Protein AF-A0A2D4KVB7-F1 (afdb_monomer_lite)

pLDDT: mean 79.48, std 19.3, range [32.09, 97.88]

Sequence (212 aa):
MVKAIKWVDEIVKGAPYVTTLETLDKYNCDFCVHGDDITLTADGKDTYEEVKKAGRYRECKRTQGVSTTDLVGRMLLMTKAHHSNIAEDTDYRKHADNLGKCPKGHSPWTGVSQFLQTSQKIIQFASGKEPQPGDTIIYVAGAFDLFHVGHVDFLKRVHQIAKRPYIIVGLHFDQEVNLYKGKNYPIMNVHERTLSVLACRVSIWLESFSSN

Radius of gyration: 20.39 Å; chains: 1; bounding box: 53×46×54 Å

InterPro domains:
  IPR004821 Cytidyltransferase-like domain [PF01467] (1-72)
  IPR004821 Cytidyltransferase-like domain [PF01467] (140-200)
  IPR004821 Cytidyltransferase-like domain [TIGR00125] (137-204)
  IPR014729 Rossmann-like alpha/beta/alpha sandwich fold [G3DSA:3.40.50.620] (1-102)
  IPR014729 Rossmann-like alpha/beta/alpha sandwich fold [G3DSA:3.40.50.620] (109-204)
  IPR044608 Ethanolamine-phosphate cytidylyltransferase [PTHR45780] (1-202)

Structure (mmCIF, N/CA/C/O backbone):
data_AF-A0A2D4KVB7-F1
#
_entry.id   AF-A0A2D4KVB7-F1
#
loop_
_atom_site.group_PDB
_atom_site.id
_atom_site.type_symbol
_atom_site.label_atom_id
_atom_site.label_alt_id
_atom_site.label_comp_id
_atom_site.label_asym_id
_atom_site.label_entity_id
_atom_site.label_seq_id
_atom_site.pdbx_PDB_ins_code
_atom_site.Cartn_x
_atom_site.Cartn_y
_atom_site.Cartn_z
_atom_site.occupancy
_atom_site.B_iso_or_equiv
_atom_site.auth_seq_id
_atom_site.auth_comp_id
_atom_site.auth_asym_id
_atom_site.auth_atom_id
_atom_site.pdbx_PDB_model_num
ATOM 1 N N . MET A 1 1 ? 3.005 -9.178 3.058 1.00 91.75 1 MET A N 1
ATOM 2 C CA . MET A 1 1 ? 2.528 -7.800 2.831 1.00 91.75 1 MET A CA 1
ATOM 3 C C . MET A 1 1 ? 1.580 -7.723 1.639 1.00 91.75 1 MET A C 1
ATOM 5 O O . MET A 1 1 ? 0.401 -7.529 1.868 1.00 91.75 1 MET A O 1
ATOM 9 N N . VAL A 1 2 ? 2.040 -7.980 0.406 1.00 92.88 2 VAL A N 1
ATOM 10 C CA . VAL A 1 2 ? 1.246 -7.797 -0.834 1.00 92.88 2 VAL A CA 1
ATOM 11 C C . VAL A 1 2 ? -0.146 -8.461 -0.806 1.00 92.88 2 VAL A C 1
ATOM 13 O O . VAL A 1 2 ? -1.133 -7.787 -1.061 1.00 92.88 2 VAL A O 1
ATOM 16 N N . LYS A 1 3 ? -0.261 -9.728 -0.367 1.00 91.75 3 LYS A N 1
ATOM 17 C CA . LYS A 1 3 ? -1.556 -10.445 -0.227 1.00 91.75 3 LYS A CA 1
ATOM 18 C C . LYS A 1 3 ? -2.586 -9.746 0.680 1.00 91.75 3 LYS A C 1
ATOM 20 O O . LYS A 1 3 ? -3.771 -10.054 0.627 1.00 91.75 3 LYS A O 1
ATOM 25 N N . ALA A 1 4 ? -2.134 -8.882 1.586 1.00 92.31 4 ALA A N 1
ATOM 26 C CA . ALA A 1 4 ? -3.010 -8.175 2.513 1.00 92.31 4 ALA A CA 1
ATOM 27 C C . ALA A 1 4 ? -3.604 -6.898 1.912 1.00 92.31 4 ALA A C 1
ATOM 29 O O . ALA A 1 4 ? -4.455 -6.297 2.553 1.00 92.31 4 ALA A O 1
ATOM 30 N N . ILE A 1 5 ? -3.173 -6.476 0.723 1.00 93.44 5 ILE A N 1
ATOM 31 C CA . ILE A 1 5 ? -3.732 -5.316 0.033 1.00 93.44 5 ILE A CA 1
ATOM 32 C C . ILE A 1 5 ? -5.052 -5.730 -0.620 1.00 93.44 5 ILE A C 1
ATOM 34 O O . ILE A 1 5 ? -5.126 -6.766 -1.281 1.00 93.44 5 ILE A O 1
ATOM 38 N N . LYS A 1 6 ? -6.106 -4.931 -0.435 1.00 90.94 6 LYS A N 1
ATOM 39 C CA . LYS A 1 6 ? -7.480 -5.314 -0.793 1.00 90.94 6 LYS A CA 1
ATOM 40 C C . LYS A 1 6 ? -7.674 -5.652 -2.274 1.00 90.94 6 LYS A C 1
ATOM 42 O O . LYS A 1 6 ? -8.420 -6.583 -2.563 1.00 90.94 6 LYS A O 1
ATOM 47 N N . TRP A 1 7 ? -6.953 -4.967 -3.164 1.00 93.25 7 TRP A N 1
ATOM 48 C CA . TRP A 1 7 ? -7.021 -5.139 -4.622 1.00 93.25 7 TRP A CA 1
ATOM 49 C C . TRP A 1 7 ? -6.257 -6.355 -5.169 1.00 93.25 7 TRP A C 1
ATOM 51 O O . TRP A 1 7 ? -6.317 -6.597 -6.365 1.00 93.25 7 TRP A O 1
ATOM 61 N N . VAL A 1 8 ? -5.499 -7.085 -4.341 1.00 93.50 8 VAL A N 1
ATOM 62 C CA . VAL A 1 8 ? -4.642 -8.186 -4.815 1.00 93.50 8 VAL A CA 1
ATOM 63 C C . VAL A 1 8 ? -5.293 -9.538 -4.559 1.00 93.50 8 VAL A C 1
ATOM 65 O O . VAL A 1 8 ? -5.261 -10.033 -3.431 1.00 93.50 8 VAL A O 1
ATOM 68 N N . ASP A 1 9 ? -5.859 -10.169 -5.577 1.00 93.62 9 ASP A N 1
ATOM 69 C CA . ASP A 1 9 ? -6.546 -11.458 -5.424 1.00 93.62 9 ASP A CA 1
ATOM 70 C C . ASP A 1 9 ? -5.577 -12.596 -5.073 1.00 93.62 9 ASP A C 1
ATOM 72 O O . ASP A 1 9 ? -5.723 -13.252 -4.034 1.00 93.62 9 ASP A O 1
ATOM 76 N N . GLU A 1 10 ? -4.519 -12.759 -5.869 1.00 93.00 10 GLU A N 1
ATOM 77 C CA . GLU A 1 10 ? -3.561 -13.861 -5.758 1.00 93.00 10 GLU A CA 1
ATOM 78 C C . GLU A 1 10 ? -2.103 -13.383 -5.797 1.00 93.00 10 GLU A C 1
ATOM 80 O O . GLU A 1 10 ? -1.796 -12.271 -6.217 1.00 93.00 10 GLU A O 1
ATOM 85 N N . ILE A 1 11 ? -1.183 -14.226 -5.311 1.00 94.81 11 ILE A N 1
ATOM 86 C CA . ILE A 1 11 ? 0.259 -13.942 -5.313 1.00 94.81 11 ILE A CA 1
ATOM 87 C C . ILE A 1 11 ? 1.006 -15.086 -5.976 1.00 94.81 11 ILE A C 1
ATOM 89 O O . ILE A 1 11 ? 1.022 -16.206 -5.462 1.00 94.81 11 ILE A O 1
ATOM 93 N N . VAL A 1 12 ? 1.736 -14.751 -7.034 1.00 94.88 12 VAL A N 1
ATOM 94 C CA . VAL A 1 12 ? 2.724 -15.630 -7.651 1.00 94.88 12 VAL A CA 1
ATOM 95 C C . VAL A 1 12 ? 4.073 -15.434 -6.960 1.00 94.88 12 VAL A C 1
ATOM 97 O O . VAL A 1 12 ? 4.607 -14.327 -6.900 1.00 94.88 12 VAL A O 1
ATOM 100 N N . LYS A 1 13 ? 4.636 -16.516 -6.418 1.00 92.94 13 LYS A N 1
ATOM 101 C CA . LYS A 1 13 ? 5.993 -16.521 -5.849 1.00 92.94 13 LYS A CA 1
ATOM 102 C C . LYS A 1 13 ? 7.006 -16.910 -6.921 1.00 92.94 13 LYS A C 1
ATOM 104 O O . LYS A 1 13 ? 6.700 -17.738 -7.771 1.00 92.94 13 LYS A O 1
ATOM 109 N N . GLY A 1 14 ? 8.215 -16.353 -6.843 1.00 92.19 14 GLY A N 1
ATOM 110 C CA . GLY A 1 14 ? 9.281 -16.658 -7.804 1.00 92.19 14 GLY A CA 1
ATOM 111 C C . GLY A 1 14 ? 8.981 -16.156 -9.218 1.00 92.19 14 GLY A C 1
ATOM 112 O O . GLY A 1 14 ? 9.387 -16.791 -10.185 1.00 92.19 14 GLY A O 1
ATOM 113 N N . ALA A 1 15 ? 8.233 -15.053 -9.340 1.00 91.88 15 ALA A N 1
ATOM 114 C CA . ALA A 1 15 ? 8.028 -14.402 -10.626 1.00 91.88 15 ALA A CA 1
ATOM 115 C C . ALA A 1 15 ? 9.384 -13.940 -11.205 1.00 91.88 15 ALA A C 1
ATOM 117 O O . ALA A 1 15 ? 10.227 -13.459 -10.436 1.00 91.88 15 ALA A O 1
ATOM 118 N N . PRO A 1 16 ? 9.610 -14.077 -12.525 1.00 91.75 16 PRO A N 1
ATOM 119 C CA . PRO A 1 16 ? 10.807 -13.557 -13.176 1.00 91.75 16 PRO A CA 1
ATOM 120 C C . PRO A 1 16 ? 10.976 -12.052 -12.948 1.00 91.75 16 PRO A C 1
ATOM 122 O O . PRO A 1 16 ? 9.998 -11.327 -12.772 1.00 91.75 16 PRO A O 1
ATOM 125 N N . TYR A 1 17 ? 12.225 -11.579 -12.977 1.00 88.50 17 TYR A N 1
ATOM 126 C CA . TYR A 1 17 ? 12.526 -10.159 -12.770 1.00 88.50 17 TYR A CA 1
ATOM 127 C C . TYR A 1 17 ? 11.937 -9.266 -13.873 1.00 88.50 17 TYR A C 1
ATOM 129 O O . TYR A 1 17 ? 11.409 -8.196 -13.587 1.00 88.50 17 TYR A O 1
ATOM 137 N N . VAL A 1 18 ? 11.996 -9.726 -15.127 1.00 90.12 18 VAL A N 1
ATOM 138 C CA . VAL A 1 18 ? 11.406 -9.047 -16.288 1.00 90.12 18 VAL A CA 1
ATOM 139 C C . VAL A 1 18 ? 10.101 -9.739 -16.664 1.00 90.12 18 VAL A C 1
ATOM 141 O O . VAL A 1 18 ? 10.038 -10.965 -16.731 1.00 90.12 18 VAL A O 1
ATOM 144 N N . THR A 1 19 ? 9.051 -8.958 -16.913 1.00 92.94 19 THR A N 1
ATOM 145 C CA . THR A 1 19 ? 7.767 -9.490 -17.386 1.00 92.94 19 THR A CA 1
ATOM 146 C C . THR A 1 19 ? 7.890 -9.946 -18.838 1.00 92.94 19 THR A C 1
ATOM 148 O O . THR A 1 19 ? 8.266 -9.153 -19.695 1.00 92.94 19 THR A O 1
ATOM 151 N N . THR A 1 20 ? 7.526 -11.197 -19.113 1.00 94.38 20 THR A N 1
ATOM 152 C CA . THR A 1 20 ? 7.532 -11.802 -20.456 1.00 94.38 20 THR A CA 1
ATOM 153 C C . THR A 1 20 ? 6.127 -12.229 -20.871 1.00 94.38 20 THR A C 1
ATOM 155 O O . THR A 1 20 ? 5.264 -12.432 -20.010 1.00 94.38 20 THR A O 1
ATOM 158 N N . LEU A 1 21 ? 5.893 -12.415 -22.176 1.00 96.06 21 LEU A N 1
ATOM 159 C CA . LEU A 1 21 ? 4.620 -12.950 -22.675 1.00 96.06 21 LEU A CA 1
ATOM 160 C C . LEU A 1 21 ? 4.344 -14.356 -22.132 1.00 96.06 21 LEU A C 1
ATOM 162 O O . LEU A 1 21 ? 3.234 -14.616 -21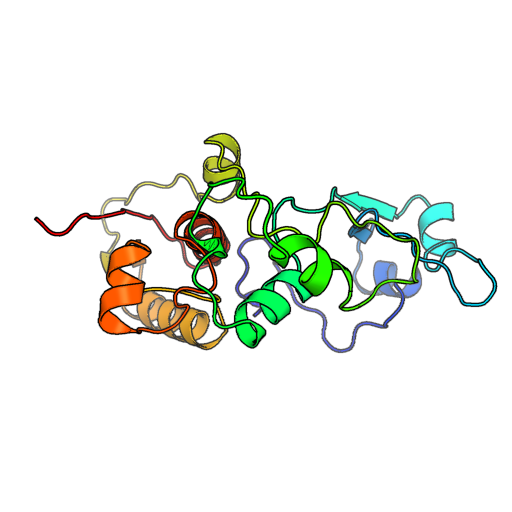.683 1.00 96.06 21 LEU A O 1
ATOM 166 N N . GLU A 1 22 ? 5.376 -15.200 -22.036 1.00 96.25 22 GLU A N 1
ATOM 167 C CA . GLU A 1 22 ? 5.276 -16.535 -21.431 1.00 96.25 22 GLU A CA 1
ATOM 168 C C . GLU A 1 22 ? 4.724 -16.478 -20.000 1.00 96.25 22 GLU A C 1
ATOM 170 O O . GLU A 1 22 ? 3.870 -17.277 -19.619 1.00 96.25 22 GLU A O 1
ATOM 175 N N . THR A 1 23 ? 5.177 -15.506 -19.200 1.00 95.69 23 THR A N 1
ATOM 176 C CA . THR A 1 23 ? 4.681 -15.341 -17.828 1.00 95.69 23 THR A CA 1
ATOM 177 C C . THR A 1 23 ? 3.208 -14.943 -17.823 1.00 95.69 23 THR A C 1
ATOM 179 O O . THR A 1 23 ? 2.445 -15.463 -17.011 1.00 95.69 23 THR A O 1
ATOM 182 N N . LEU A 1 24 ? 2.796 -14.041 -18.719 1.00 96.50 24 LEU A N 1
ATOM 183 C CA . LEU A 1 24 ? 1.398 -13.624 -18.826 1.00 96.50 24 LEU A CA 1
ATOM 184 C C . LEU A 1 24 ? 0.503 -14.780 -19.276 1.00 96.50 24 LEU A C 1
ATOM 186 O O . LEU A 1 24 ? -0.553 -14.990 -18.687 1.00 96.50 24 LEU A O 1
ATOM 190 N N . ASP A 1 25 ? 0.944 -15.562 -20.257 1.00 97.00 25 ASP A N 1
ATOM 191 C CA . ASP A 1 25 ? 0.195 -16.704 -20.783 1.00 97.00 25 ASP A CA 1
ATOM 192 C C . ASP A 1 25 ? 0.084 -17.828 -19.751 1.00 97.00 25 ASP A C 1
ATOM 194 O O . ASP A 1 25 ? -0.994 -18.386 -19.553 1.00 97.00 25 ASP A O 1
ATOM 198 N N . LYS A 1 26 ? 1.162 -18.095 -19.001 1.00 97.06 26 LYS A N 1
ATOM 199 C CA . LYS A 1 26 ? 1.183 -19.090 -17.919 1.00 97.06 26 LYS A CA 1
ATOM 200 C C . LYS A 1 26 ? 0.114 -18.841 -16.853 1.00 97.06 26 LYS A C 1
ATOM 202 O O . LYS A 1 26 ? -0.411 -19.801 -16.293 1.00 97.06 26 LYS A O 1
ATOM 207 N N . TYR A 1 27 ? -0.180 -17.578 -16.551 1.00 96.00 27 TYR A N 1
ATOM 208 C CA . TYR A 1 27 ? -1.190 -17.190 -15.560 1.00 96.00 27 TYR A CA 1
ATOM 209 C C . TYR A 1 27 ? -2.471 -16.636 -16.192 1.00 96.00 27 TYR A C 1
ATOM 211 O O . TYR A 1 27 ? -3.304 -16.083 -15.478 1.00 96.00 27 TYR A O 1
ATOM 219 N N . ASN A 1 28 ? -2.637 -16.790 -17.509 1.00 97.19 28 ASN A N 1
ATOM 220 C CA . ASN A 1 28 ? -3.797 -16.317 -18.260 1.00 97.19 28 ASN A CA 1
ATOM 221 C C . ASN A 1 28 ? -4.142 -14.837 -17.978 1.00 97.19 28 ASN A C 1
ATOM 223 O O . ASN A 1 28 ? -5.293 -14.484 -17.734 1.00 97.19 28 ASN A O 1
ATOM 227 N N . CYS A 1 29 ? -3.124 -13.974 -17.946 1.00 97.19 29 CYS A N 1
ATOM 228 C CA . CYS A 1 29 ? -3.276 -12.534 -17.747 1.00 97.19 29 CYS A CA 1
ATOM 229 C C . CYS A 1 29 ? -3.344 -11.808 -19.093 1.00 97.19 29 CYS A C 1
ATOM 231 O O . CYS A 1 29 ? -2.453 -11.968 -19.926 1.00 97.19 29 CYS A O 1
ATOM 233 N N . ASP A 1 30 ? -4.331 -10.936 -19.289 1.00 97.88 30 ASP A N 1
ATOM 234 C CA . ASP A 1 30 ? -4.486 -10.201 -20.552 1.00 97.88 30 ASP A CA 1
ATOM 235 C C . ASP A 1 30 ? -3.324 -9.231 -20.815 1.00 97.88 30 ASP A C 1
ATOM 237 O O . ASP A 1 30 ? -2.804 -9.150 -21.928 1.00 97.88 30 ASP A O 1
ATOM 241 N N . PHE A 1 31 ? -2.886 -8.502 -19.787 1.00 97.69 31 PHE A N 1
ATOM 242 C CA . PHE A 1 31 ? -1.810 -7.515 -19.865 1.00 97.69 31 PHE A CA 1
ATOM 243 C C . PHE A 1 31 ? -1.133 -7.310 -18.505 1.00 97.69 31 PHE A C 1
ATOM 245 O O . PHE A 1 31 ? -1.688 -7.660 -17.463 1.00 97.69 31 PHE A O 1
ATOM 252 N N . CYS A 1 32 ? 0.057 -6.706 -18.503 1.00 96.50 32 CYS A N 1
ATOM 253 C CA . CYS A 1 32 ? 0.708 -6.220 -17.287 1.00 96.50 32 CYS A CA 1
ATOM 254 C C . CYS A 1 32 ? 0.522 -4.710 -17.097 1.00 96.50 32 CYS A C 1
ATOM 256 O O . CYS A 1 32 ? 0.283 -3.966 -18.052 1.00 96.50 32 CYS A O 1
ATOM 258 N N . VAL A 1 33 ? 0.655 -4.265 -15.846 1.00 96.75 33 VAL A N 1
ATOM 259 C CA . VAL A 1 33 ? 0.626 -2.849 -15.466 1.00 96.75 33 VAL A CA 1
ATOM 260 C C . VAL A 1 33 ? 1.909 -2.509 -14.719 1.00 96.75 33 VAL A C 1
ATOM 262 O O . VAL A 1 33 ? 2.240 -3.180 -13.742 1.00 96.75 33 VAL A O 1
ATOM 265 N N . HIS A 1 34 ? 2.597 -1.456 -15.151 1.00 94.75 34 HIS A N 1
ATOM 266 C CA . HIS A 1 34 ? 3.804 -0.927 -14.509 1.00 94.75 34 HIS A CA 1
ATOM 267 C C . HIS A 1 34 ? 3.726 0.598 -14.381 1.00 94.75 34 HIS A C 1
ATOM 269 O O . HIS A 1 34 ? 2.861 1.238 -14.981 1.00 94.75 34 HIS A O 1
ATOM 275 N N . GLY A 1 35 ? 4.616 1.174 -13.571 1.00 89.75 35 GLY A N 1
ATOM 276 C CA . GLY A 1 35 ? 4.765 2.626 -13.482 1.00 89.75 35 GLY A CA 1
ATOM 277 C C . GLY A 1 35 ? 5.312 3.237 -14.776 1.00 89.75 35 GLY A C 1
ATOM 278 O O . GLY A 1 35 ? 5.820 2.533 -15.647 1.00 89.75 35 GLY A O 1
ATOM 279 N N . ASP A 1 36 ? 5.261 4.559 -14.862 1.00 86.44 36 ASP A N 1
ATOM 280 C CA . ASP A 1 36 ? 5.792 5.382 -15.955 1.00 86.44 36 ASP A CA 1
ATOM 281 C C . ASP A 1 36 ? 7.311 5.654 -15.845 1.00 86.44 36 ASP A C 1
ATOM 283 O O . ASP A 1 36 ? 7.837 6.588 -16.451 1.00 86.44 36 ASP A O 1
ATOM 287 N N . ASP A 1 37 ? 8.034 4.832 -15.074 1.00 84.69 37 ASP A N 1
ATOM 288 C CA . ASP A 1 37 ? 9.483 4.941 -14.894 1.00 84.69 37 ASP A CA 1
ATOM 289 C C . ASP A 1 37 ? 10.240 4.503 -16.172 1.00 84.69 37 ASP A C 1
ATOM 291 O O . ASP A 1 37 ? 9.864 3.550 -16.866 1.00 84.69 37 ASP A O 1
ATOM 295 N N . ILE A 1 38 ? 11.364 5.169 -16.466 1.00 82.75 38 ILE A N 1
ATOM 296 C CA . ILE A 1 38 ? 12.239 4.810 -17.595 1.00 82.75 38 ILE A CA 1
ATOM 297 C C . ILE A 1 38 ? 12.885 3.449 -17.317 1.00 82.75 38 ILE A C 1
ATOM 299 O O . ILE A 1 38 ? 13.648 3.293 -16.365 1.00 82.75 38 ILE A O 1
ATOM 303 N N . THR A 1 39 ? 12.606 2.470 -18.177 1.00 82.12 39 THR A N 1
ATOM 304 C CA . THR A 1 39 ? 13.046 1.078 -18.018 1.00 82.12 39 THR A CA 1
ATO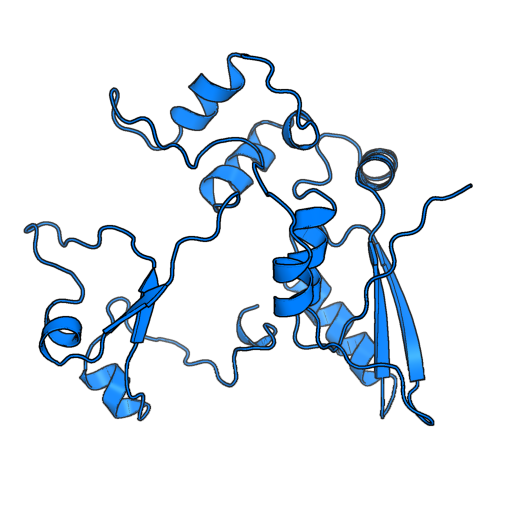M 305 C C . THR A 1 39 ? 13.844 0.630 -19.238 1.00 82.12 39 THR A C 1
ATOM 307 O O . THR A 1 39 ? 13.329 -0.011 -20.150 1.00 82.12 39 THR A O 1
ATOM 310 N N . LEU A 1 40 ? 15.123 1.009 -19.257 1.00 84.44 40 LEU A N 1
ATOM 311 C CA . LEU A 1 40 ? 16.069 0.642 -20.310 1.00 84.44 40 LEU A CA 1
ATOM 312 C C . LEU A 1 40 ? 17.088 -0.378 -19.791 1.00 84.44 40 LEU A C 1
ATOM 314 O O . LEU A 1 40 ? 17.554 -0.283 -18.654 1.00 84.44 40 LEU A O 1
ATOM 318 N N . THR A 1 41 ? 17.463 -1.329 -20.639 1.00 78.19 41 THR A N 1
ATOM 319 C CA . THR A 1 41 ? 18.624 -2.197 -20.439 1.00 78.19 41 THR A CA 1
ATOM 320 C C . THR A 1 41 ? 19.921 -1.398 -20.595 1.00 78.19 41 THR A C 1
ATOM 322 O O . THR A 1 41 ? 19.914 -0.257 -21.062 1.00 78.19 41 THR A O 1
ATOM 325 N N . ALA A 1 42 ? 21.059 -2.004 -20.240 1.00 80.00 42 ALA A N 1
ATOM 326 C CA . ALA A 1 42 ? 22.378 -1.392 -20.431 1.00 80.00 42 ALA A CA 1
ATOM 327 C C . ALA A 1 42 ? 22.648 -0.986 -21.895 1.00 80.00 42 ALA A C 1
ATOM 329 O O . ALA A 1 42 ? 23.338 -0.001 -22.143 1.00 80.00 42 ALA A O 1
ATOM 330 N N . ASP A 1 43 ? 22.038 -1.697 -22.846 1.00 82.06 43 ASP A N 1
ATOM 331 C CA . ASP A 1 43 ? 22.136 -1.434 -24.286 1.00 82.06 43 ASP A CA 1
ATOM 332 C C . ASP A 1 43 ? 21.147 -0.355 -24.775 1.00 82.06 43 ASP A C 1
ATOM 334 O O . ASP A 1 43 ? 21.011 -0.125 -25.975 1.00 82.06 43 ASP A O 1
ATOM 338 N N . GLY A 1 44 ? 20.415 0.295 -23.862 1.00 84.31 44 GLY A N 1
ATOM 339 C CA . GLY A 1 44 ? 19.435 1.336 -24.181 1.00 84.31 44 GLY A CA 1
ATOM 340 C C . GLY A 1 44 ? 18.118 0.807 -24.753 1.00 84.31 44 GLY A C 1
ATOM 341 O O . GLY A 1 44 ? 17.341 1.580 -25.313 1.00 84.31 44 GLY A O 1
ATOM 342 N N . LYS A 1 45 ? 17.850 -0.497 -24.630 1.00 83.81 45 LYS A N 1
ATOM 343 C CA . LYS A 1 45 ? 16.632 -1.136 -25.136 1.00 83.81 45 LYS A CA 1
ATOM 344 C C . LYS A 1 45 ? 15.561 -1.197 -24.050 1.00 83.81 45 LYS A C 1
ATOM 346 O O . LYS A 1 45 ? 15.876 -1.448 -22.896 1.00 83.81 45 LYS A O 1
ATOM 351 N N . ASP A 1 46 ? 14.296 -0.999 -24.406 1.00 87.56 46 ASP A N 1
ATOM 352 C CA . ASP A 1 46 ? 13.188 -1.102 -23.449 1.00 87.56 46 ASP A CA 1
ATOM 353 C C . ASP A 1 46 ? 13.092 -2.520 -22.858 1.00 87.56 46 ASP A C 1
ATOM 355 O O . ASP A 1 46 ? 13.018 -3.510 -23.593 1.00 87.56 46 ASP A O 1
ATOM 359 N N . THR A 1 47 ? 13.082 -2.619 -21.527 1.00 89.75 47 THR A N 1
ATOM 360 C CA . THR A 1 47 ? 13.014 -3.891 -20.792 1.00 89.75 47 THR A CA 1
ATOM 361 C C . THR A 1 47 ? 11.728 -4.672 -21.086 1.00 89.75 47 THR A C 1
ATOM 363 O O . THR A 1 47 ? 11.720 -5.898 -21.007 1.00 89.75 47 THR A O 1
ATOM 366 N N . TYR A 1 48 ? 10.649 -3.985 -21.466 1.00 92.06 48 TYR A N 1
ATOM 367 C CA . TYR A 1 48 ? 9.337 -4.559 -21.766 1.00 92.06 48 TYR A CA 1
ATOM 368 C C . TYR A 1 48 ? 8.987 -4.493 -23.257 1.00 92.06 48 TYR A C 1
ATOM 370 O O . TYR A 1 48 ? 7.809 -4.584 -23.612 1.00 92.06 48 TYR A O 1
ATOM 378 N N . GLU A 1 49 ? 9.981 -4.343 -24.144 1.00 92.38 49 GLU A N 1
ATOM 379 C CA . GLU A 1 49 ? 9.760 -4.166 -25.586 1.00 92.38 49 GLU A CA 1
ATOM 380 C C . GLU A 1 49 ? 8.832 -5.242 -26.180 1.00 92.38 49 GLU A C 1
ATOM 382 O O . GLU A 1 49 ? 7.906 -4.920 -26.924 1.00 92.38 49 GLU A O 1
ATOM 387 N N . GLU A 1 50 ? 9.051 -6.511 -25.828 1.00 93.31 50 GLU A N 1
ATOM 388 C CA . GLU A 1 50 ? 8.250 -7.647 -26.302 1.00 93.31 50 GLU A CA 1
ATOM 389 C C . GLU A 1 50 ? 6.769 -7.505 -25.911 1.00 93.31 50 GLU A C 1
ATOM 391 O O . GLU A 1 50 ? 5.873 -7.606 -26.752 1.00 93.31 50 GLU A O 1
ATOM 396 N N . VAL A 1 51 ? 6.509 -7.190 -24.641 1.00 95.38 51 VAL A N 1
ATOM 397 C CA . VAL A 1 51 ? 5.154 -7.070 -24.088 1.00 95.38 51 VAL A CA 1
ATOM 398 C C . VAL A 1 51 ? 4.438 -5.830 -24.633 1.00 95.38 51 VAL A C 1
ATOM 400 O O . VAL A 1 51 ? 3.238 -5.876 -24.924 1.00 95.38 51 VAL A O 1
ATOM 403 N N . LYS A 1 52 ? 5.176 -4.729 -24.834 1.00 94.75 52 LYS A N 1
ATOM 404 C CA . LYS A 1 52 ? 4.670 -3.500 -25.462 1.00 94.75 52 LYS A CA 1
ATOM 405 C C . LYS A 1 52 ? 4.291 -3.732 -26.925 1.00 94.75 52 LYS A C 1
ATOM 407 O O . LYS A 1 52 ? 3.190 -3.353 -27.318 1.00 94.75 52 LYS A O 1
ATOM 412 N N . LYS A 1 53 ? 5.142 -4.404 -27.712 1.00 95.50 53 LYS A N 1
ATOM 413 C CA . LYS A 1 53 ? 4.860 -4.749 -29.122 1.00 95.50 53 LYS A CA 1
ATOM 414 C C . LYS A 1 53 ? 3.625 -5.637 -29.272 1.00 95.50 53 LYS A C 1
ATOM 416 O O . LYS A 1 53 ? 2.873 -5.465 -30.223 1.00 95.50 53 LYS A O 1
ATOM 421 N N . ALA A 1 54 ? 3.384 -6.533 -28.317 1.00 96.31 54 ALA A N 1
ATOM 422 C CA . ALA A 1 54 ? 2.184 -7.366 -28.284 1.00 96.31 54 ALA A CA 1
ATOM 423 C C . ALA A 1 54 ? 0.909 -6.618 -27.837 1.00 96.31 54 ALA A C 1
ATOM 425 O O . ALA A 1 54 ? -0.161 -7.218 -27.779 1.00 96.31 54 ALA A O 1
ATOM 426 N N . GLY A 1 55 ? 0.994 -5.332 -27.472 1.00 96.44 55 GLY A N 1
ATOM 427 C CA . GLY A 1 55 ? -0.149 -4.550 -26.990 1.00 96.44 55 GLY A CA 1
ATOM 428 C C . GLY A 1 55 ? -0.638 -4.940 -25.587 1.00 96.44 55 GLY A C 1
ATOM 429 O O . GLY A 1 55 ? -1.722 -4.515 -25.175 1.00 96.44 55 GLY A O 1
ATOM 430 N N . ARG A 1 56 ? 0.155 -5.710 -24.830 1.00 97.38 56 ARG A N 1
ATOM 431 C CA . ARG A 1 56 ? -0.192 -6.286 -23.514 1.00 97.38 56 ARG A CA 1
ATOM 432 C C . ARG A 1 56 ? 0.491 -5.570 -22.343 1.00 97.38 56 ARG A C 1
ATOM 434 O O . ARG A 1 56 ? 0.691 -6.149 -21.281 1.00 97.38 56 ARG A O 1
ATOM 441 N N . TYR A 1 57 ? 0.835 -4.299 -22.533 1.00 97.12 57 TYR A N 1
ATOM 442 C CA . TYR A 1 57 ? 1.426 -3.429 -21.515 1.00 97.12 57 TYR A CA 1
ATOM 443 C C . TYR A 1 57 ? 0.518 -2.221 -21.254 1.00 97.12 57 TYR A C 1
ATOM 445 O O . TYR A 1 57 ? -0.045 -1.647 -22.194 1.00 97.12 57 TYR A O 1
ATOM 453 N N . ARG A 1 58 ? 0.354 -1.833 -19.990 1.00 96.12 58 ARG A N 1
ATOM 454 C CA . ARG A 1 58 ? -0.380 -0.636 -19.558 1.00 96.12 58 ARG A CA 1
ATOM 455 C C . ARG A 1 58 ? 0.427 0.120 -18.507 1.00 96.12 58 ARG A C 1
ATOM 457 O O . ARG A 1 58 ? 1.153 -0.481 -17.721 1.00 96.12 58 ARG A O 1
ATOM 464 N N . GLU A 1 59 ? 0.254 1.434 -18.476 1.00 95.44 59 GLU A N 1
ATOM 465 C CA . GLU A 1 59 ? 0.966 2.315 -17.551 1.00 95.44 59 GLU A CA 1
ATOM 466 C C . GLU A 1 59 ? 0.021 2.867 -16.488 1.00 95.44 59 GLU A C 1
ATOM 468 O O . GLU A 1 59 ? -1.122 3.235 -16.776 1.00 95.44 59 GLU A O 1
ATOM 473 N N . CYS A 1 60 ? 0.509 2.947 -15.253 1.00 92.88 60 CYS A N 1
ATOM 474 C CA . CYS A 1 60 ? -0.128 3.693 -14.181 1.00 92.88 60 CYS A CA 1
ATOM 475 C C . CYS A 1 60 ? 0.769 4.856 -13.745 1.00 92.88 60 CYS A C 1
ATOM 477 O O . CYS A 1 60 ? 1.993 4.757 -13.726 1.00 92.88 60 CYS A O 1
ATOM 479 N N . LYS A 1 61 ? 0.145 5.985 -13.398 1.00 89.69 61 LYS A N 1
ATOM 480 C CA . LYS A 1 61 ? 0.879 7.180 -12.973 1.00 89.69 61 LYS A CA 1
ATOM 481 C C . LYS A 1 61 ? 1.522 6.957 -11.611 1.00 89.69 61 LYS A C 1
ATOM 483 O O . LYS A 1 61 ? 0.873 6.437 -10.699 1.00 89.69 61 LYS A O 1
ATOM 488 N N . ARG A 1 62 ? 2.745 7.457 -11.439 1.00 84.69 62 ARG A N 1
ATOM 489 C CA . ARG A 1 62 ? 3.430 7.467 -10.146 1.00 84.69 62 ARG A CA 1
ATOM 490 C C . ARG A 1 62 ? 2.614 8.167 -9.052 1.00 84.69 62 ARG A C 1
ATOM 492 O O . ARG A 1 62 ? 2.163 9.307 -9.205 1.00 84.69 62 ARG A O 1
ATOM 499 N N . THR A 1 63 ? 2.485 7.507 -7.901 1.00 83.25 63 THR A N 1
ATOM 500 C CA . THR A 1 63 ? 1.847 8.088 -6.714 1.00 83.25 63 THR A CA 1
ATOM 501 C C . THR A 1 63 ? 2.665 9.264 -6.185 1.00 83.25 63 THR A C 1
ATOM 503 O O . THR A 1 63 ? 3.847 9.142 -5.879 1.00 83.25 63 THR A O 1
ATOM 506 N N . GLN A 1 64 ? 2.012 10.414 -6.065 1.00 77.94 64 GLN A N 1
ATOM 507 C CA . GLN A 1 64 ? 2.620 11.660 -5.605 1.00 77.94 64 GLN A CA 1
ATOM 508 C C . GLN A 1 64 ? 2.873 11.645 -4.093 1.00 77.94 64 GLN A C 1
ATOM 510 O O . GLN A 1 64 ? 2.007 11.210 -3.331 1.00 77.94 64 GLN A O 1
ATOM 515 N N . GLY A 1 65 ? 4.009 12.199 -3.664 1.00 73.62 65 GLY A N 1
ATOM 516 C CA . GLY A 1 65 ? 4.300 12.474 -2.252 1.00 73.62 65 GLY A CA 1
ATOM 517 C C . GLY A 1 65 ? 4.884 11.311 -1.446 1.00 73.62 65 GLY A C 1
ATOM 518 O O . GLY A 1 65 ? 5.030 11.457 -0.239 1.00 73.62 65 GLY A O 1
ATOM 519 N N . VAL A 1 66 ? 5.222 10.177 -2.075 1.00 81.31 66 VAL A N 1
ATOM 520 C CA . VAL A 1 66 ? 5.896 9.063 -1.390 1.00 81.31 66 VAL A CA 1
ATOM 521 C C . VAL A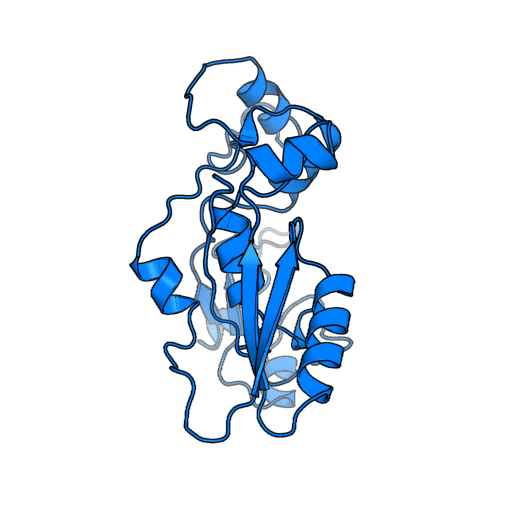 1 66 ? 6.846 8.305 -2.320 1.00 81.31 66 VAL A C 1
ATOM 523 O O . VAL A 1 66 ? 6.523 7.996 -3.467 1.00 81.31 66 VAL A O 1
ATOM 526 N N . SER A 1 67 ? 8.033 7.973 -1.814 1.00 86.00 67 SER A N 1
ATOM 527 C CA . SER A 1 67 ? 8.958 7.020 -2.433 1.00 86.00 67 SER A CA 1
ATOM 528 C C . SER A 1 67 ? 9.759 6.283 -1.360 1.00 86.00 67 SER A C 1
ATOM 530 O O . SER A 1 67 ? 9.854 6.741 -0.223 1.00 86.00 67 SER A O 1
ATOM 532 N N . THR A 1 68 ? 10.353 5.139 -1.700 1.00 85.81 68 THR A N 1
ATOM 533 C CA . THR A 1 68 ? 11.204 4.392 -0.759 1.00 85.81 68 THR A CA 1
ATOM 534 C C . THR A 1 68 ? 12.429 5.200 -0.338 1.00 85.81 68 THR A C 1
ATOM 536 O O . THR A 1 68 ? 12.763 5.209 0.842 1.00 85.81 68 THR A O 1
ATOM 539 N N . THR A 1 69 ? 13.055 5.924 -1.269 1.00 83.81 69 THR A N 1
ATOM 540 C CA . THR A 1 69 ? 14.196 6.805 -0.982 1.00 83.81 69 THR A CA 1
ATOM 541 C C . THR A 1 69 ? 13.815 7.941 -0.038 1.00 83.81 69 THR A C 1
ATOM 543 O O . THR A 1 69 ? 14.551 8.208 0.907 1.00 83.81 69 THR A O 1
ATOM 546 N N . ASP A 1 70 ? 12.650 8.566 -0.239 1.00 82.69 70 ASP A N 1
ATOM 547 C CA . ASP A 1 70 ? 12.127 9.586 0.680 1.00 82.69 70 ASP A CA 1
ATOM 548 C C . ASP A 1 70 ? 11.919 9.002 2.088 1.00 82.69 70 ASP A C 1
ATOM 550 O O . ASP A 1 70 ? 12.461 9.525 3.058 1.00 82.69 70 ASP A O 1
ATOM 554 N N . LEU A 1 71 ? 11.249 7.848 2.215 1.00 86.25 71 LEU A N 1
ATOM 555 C CA . LEU A 1 71 ? 11.050 7.200 3.518 1.00 86.25 71 LEU A CA 1
ATOM 556 C C . LEU A 1 71 ? 12.372 6.843 4.214 1.00 86.25 71 LEU A C 1
ATOM 558 O O . LEU A 1 71 ? 12.498 7.053 5.419 1.00 86.25 71 LEU A O 1
ATOM 562 N N . VAL A 1 72 ? 13.369 6.343 3.477 1.00 85.50 72 VAL A N 1
ATOM 563 C CA . VAL A 1 72 ? 14.718 6.102 4.016 1.00 85.50 72 VAL A CA 1
ATOM 564 C C . VAL A 1 72 ? 15.354 7.413 4.477 1.00 85.50 72 VAL A C 1
ATOM 566 O O . VAL A 1 72 ? 15.902 7.466 5.576 1.00 85.50 72 VAL A O 1
ATOM 569 N N . GLY A 1 73 ? 15.225 8.488 3.697 1.00 83.38 73 GLY A N 1
ATOM 570 C CA . GLY A 1 73 ? 15.664 9.828 4.084 1.00 83.38 73 GLY A CA 1
ATOM 571 C C . GLY A 1 73 ? 15.052 10.275 5.413 1.00 83.38 73 GLY A C 1
ATOM 572 O O . GLY A 1 73 ? 15.782 10.672 6.318 1.00 83.38 73 GLY A O 1
ATOM 573 N N . ARG A 1 74 ? 13.734 10.117 5.590 1.00 84.12 74 ARG A N 1
ATOM 574 C CA . ARG A 1 74 ? 13.036 10.441 6.851 1.00 84.12 74 ARG A CA 1
ATOM 575 C C . ARG A 1 74 ? 13.544 9.618 8.040 1.00 84.12 74 ARG A C 1
ATOM 577 O O . ARG A 1 74 ? 13.630 10.141 9.152 1.00 84.12 74 ARG A O 1
ATOM 584 N N . MET A 1 75 ? 13.898 8.349 7.819 1.00 85.19 75 MET A N 1
ATOM 585 C CA . MET A 1 75 ? 14.466 7.479 8.859 1.00 85.19 75 MET A CA 1
ATOM 586 C C . MET A 1 75 ? 15.889 7.888 9.249 1.00 85.19 75 MET A C 1
ATOM 588 O O . MET A 1 75 ? 16.211 7.886 10.432 1.00 85.19 75 MET A O 1
ATOM 592 N N . LEU A 1 76 ? 16.734 8.236 8.277 1.00 81.62 76 LEU A N 1
ATOM 593 C CA . LEU A 1 76 ? 18.143 8.566 8.514 1.00 81.62 76 LEU A CA 1
ATOM 594 C C . LEU A 1 76 ? 18.339 9.976 9.074 1.00 81.62 76 LEU A C 1
ATOM 596 O O . LEU A 1 76 ? 19.208 10.188 9.914 1.00 81.62 76 LEU A O 1
ATOM 600 N N . LEU A 1 77 ? 17.541 10.940 8.614 1.00 64.75 77 LEU A N 1
ATOM 601 C CA . LEU A 1 77 ? 17.710 12.348 8.974 1.00 64.75 77 LEU A CA 1
ATOM 602 C C . LEU A 1 77 ? 17.260 12.653 10.404 1.00 64.75 77 LEU A C 1
ATOM 604 O O . LEU A 1 77 ? 17.714 13.637 10.979 1.00 64.75 77 LEU A O 1
ATOM 608 N N . MET A 1 78 ? 16.387 11.824 10.991 1.00 68.31 78 MET A N 1
ATOM 609 C CA . MET A 1 78 ? 15.905 11.993 12.369 1.00 68.31 78 MET A CA 1
ATOM 610 C C . MET A 1 78 ? 15.311 13.390 12.661 1.00 68.31 78 MET A C 1
ATOM 612 O O . MET A 1 78 ? 15.216 13.795 13.821 1.00 68.31 78 MET A O 1
ATOM 616 N N . THR A 1 79 ? 14.869 14.121 11.630 1.00 66.69 79 THR A N 1
ATOM 617 C CA . THR A 1 79 ? 14.252 15.451 11.752 1.00 66.69 79 THR A CA 1
ATOM 618 C C . THR A 1 79 ? 12.730 15.348 11.861 1.00 66.69 79 THR A C 1
ATOM 620 O O . THR A 1 79 ? 12.149 14.325 11.522 1.00 66.69 79 THR A O 1
ATOM 623 N N . LYS A 1 80 ? 12.068 16.408 12.346 1.00 62.53 80 LYS A N 1
ATOM 624 C CA . LYS A 1 80 ? 10.593 16.508 12.407 1.00 62.53 80 LYS A CA 1
ATOM 625 C C . LYS A 1 80 ? 9.993 17.349 11.272 1.00 62.53 80 LYS A C 1
ATOM 627 O O . LYS A 1 80 ? 8.793 17.593 11.246 1.00 62.53 80 LYS A O 1
ATOM 632 N N . ALA A 1 81 ? 10.830 17.828 10.350 1.00 60.34 81 ALA A N 1
ATOM 633 C CA . ALA A 1 81 ? 10.422 18.767 9.306 1.00 60.34 81 ALA A CA 1
ATOM 634 C C . ALA A 1 81 ? 9.396 18.161 8.334 1.00 60.34 81 ALA A C 1
ATOM 636 O O . ALA A 1 81 ? 8.636 18.897 7.714 1.00 60.34 81 ALA A O 1
ATOM 637 N N . HIS A 1 82 ? 9.308 16.828 8.249 1.00 63.50 82 HIS A N 1
ATOM 638 C CA . HIS A 1 82 ? 8.312 16.138 7.430 1.00 63.50 82 HIS A CA 1
ATOM 639 C C . HIS A 1 82 ? 6.886 16.147 7.959 1.00 63.50 82 HIS A C 1
ATOM 641 O O . HIS A 1 82 ? 5.987 15.646 7.285 1.00 63.50 82 HIS A O 1
ATOM 647 N N . HIS A 1 83 ? 6.663 16.750 9.124 1.00 58.50 83 HIS A N 1
ATOM 648 C CA . HIS A 1 83 ? 5.327 17.010 9.663 1.00 58.50 83 HIS A CA 1
ATOM 649 C C . HIS A 1 83 ? 4.803 18.401 9.293 1.00 58.50 83 HIS A C 1
ATOM 651 O O . HIS A 1 83 ? 3.624 18.682 9.493 1.00 58.50 83 HIS A O 1
ATOM 657 N N . SER A 1 84 ? 5.660 19.272 8.754 1.00 52.50 84 SER A N 1
ATOM 658 C CA . SER A 1 84 ? 5.360 20.683 8.528 1.00 52.50 84 SER A CA 1
ATOM 659 C C . SER A 1 84 ? 5.153 20.964 7.039 1.00 52.50 84 SER A C 1
ATOM 661 O O . SER A 1 84 ? 6.076 20.813 6.247 1.00 52.50 84 SER A O 1
ATOM 663 N N . ASN A 1 85 ? 3.989 21.501 6.657 1.00 44.12 85 ASN A N 1
ATOM 664 C CA . ASN A 1 85 ? 3.755 22.095 5.325 1.00 44.12 85 ASN A CA 1
ATOM 665 C C . ASN A 1 85 ? 4.513 23.427 5.113 1.00 44.12 85 ASN A C 1
ATOM 667 O O . ASN A 1 85 ? 4.214 24.179 4.185 1.00 44.12 85 ASN A O 1
ATOM 671 N N . ILE A 1 86 ? 5.456 23.767 5.996 1.00 40.53 86 ILE A N 1
ATOM 672 C CA . ILE A 1 86 ? 6.177 25.034 5.949 1.00 40.53 86 ILE A CA 1
ATOM 673 C C . ILE A 1 86 ? 7.300 24.884 4.928 1.00 40.53 86 ILE A C 1
ATOM 675 O O . ILE A 1 86 ? 8.265 24.150 5.134 1.00 40.53 86 ILE A O 1
ATOM 679 N N . ALA A 1 87 ? 7.138 25.594 3.813 1.00 39.81 87 ALA A N 1
ATOM 680 C CA . ALA A 1 87 ? 8.127 25.791 2.766 1.00 39.81 87 ALA A CA 1
ATOM 681 C C . ALA A 1 87 ? 9.300 26.653 3.266 1.00 39.81 87 ALA A C 1
ATOM 683 O O . ALA A 1 87 ? 9.567 27.722 2.724 1.00 39.81 87 ALA A O 1
ATOM 684 N N . GLU A 1 88 ? 9.989 26.222 4.319 1.00 38.66 88 GLU A N 1
ATOM 685 C CA . GLU A 1 88 ? 11.250 26.842 4.701 1.00 38.66 88 GLU A CA 1
ATOM 686 C C . GLU A 1 88 ? 12.375 26.230 3.869 1.00 38.66 88 GLU A C 1
ATOM 688 O O . GLU A 1 88 ? 12.718 25.048 3.990 1.00 38.66 88 GLU A O 1
ATOM 693 N N . ASP A 1 89 ? 12.900 27.079 2.983 1.00 43.56 89 ASP A N 1
ATOM 694 C CA . ASP A 1 89 ? 14.075 26.919 2.130 1.00 43.56 89 ASP A CA 1
ATOM 695 C C . ASP A 1 89 ? 15.330 26.650 2.973 1.00 43.56 89 ASP A C 1
ATOM 697 O O . ASP A 1 89 ? 16.192 27.497 3.182 1.00 43.56 89 ASP A O 1
ATOM 701 N N . THR A 1 90 ? 15.389 25.459 3.551 1.00 46.75 90 THR A N 1
ATOM 702 C CA . THR A 1 90 ? 16.503 24.998 4.370 1.00 46.75 90 THR A CA 1
ATOM 703 C C . THR A 1 90 ? 17.334 24.001 3.565 1.00 46.75 90 THR A C 1
ATOM 705 O O . THR A 1 90 ? 16.838 23.338 2.647 1.00 46.75 90 THR A O 1
ATOM 708 N N . ASP A 1 91 ? 18.616 23.862 3.918 1.00 48.66 91 ASP A N 1
ATOM 709 C CA . ASP A 1 91 ? 19.573 22.904 3.326 1.00 48.66 91 ASP A CA 1
ATOM 710 C C . ASP A 1 91 ? 19.050 21.443 3.250 1.00 48.66 91 ASP A C 1
ATOM 712 O O . ASP A 1 91 ? 19.613 20.622 2.522 1.00 48.66 91 ASP A O 1
ATOM 716 N N . TYR A 1 92 ? 17.928 21.149 3.929 1.00 51.72 92 TYR A N 1
ATOM 717 C CA . TYR A 1 92 ? 16.958 20.064 3.699 1.00 51.72 92 TYR A CA 1
ATOM 718 C C . TYR A 1 92 ? 16.888 19.582 2.245 1.00 51.72 92 TYR A C 1
ATOM 720 O O . TYR A 1 92 ? 17.086 18.392 1.982 1.00 51.72 92 TYR A O 1
ATOM 728 N N . ARG A 1 93 ? 16.610 20.491 1.299 1.00 48.81 93 ARG A N 1
ATOM 729 C CA . ARG A 1 93 ? 16.342 20.108 -0.093 1.00 48.81 93 ARG A CA 1
ATOM 730 C C . ARG A 1 93 ? 17.622 19.628 -0.765 1.00 48.81 93 ARG A C 1
ATOM 732 O O . ARG A 1 93 ? 17.590 18.651 -1.497 1.00 48.81 93 ARG A O 1
ATOM 739 N N . LYS A 1 94 ? 18.761 20.246 -0.439 1.00 47.78 94 LYS A N 1
ATOM 740 C CA . LYS A 1 94 ? 20.066 19.936 -1.037 1.00 47.78 94 LYS A CA 1
ATOM 741 C C . LYS A 1 94 ? 20.605 18.571 -0.603 1.00 47.78 94 LYS A C 1
ATOM 743 O O . LYS A 1 94 ? 21.224 17.894 -1.413 1.00 47.78 94 LYS A O 1
ATOM 748 N N . HIS A 1 95 ? 20.384 18.147 0.645 1.00 48.91 95 HIS A N 1
ATOM 749 C CA . HIS A 1 95 ? 20.948 16.887 1.154 1.00 48.91 95 HIS A CA 1
ATOM 750 C C . HIS A 1 95 ? 20.124 15.644 0.786 1.00 48.91 95 HIS A C 1
ATOM 752 O O . HIS A 1 95 ? 20.701 14.645 0.358 1.00 48.91 95 HIS A O 1
ATOM 758 N N . ALA A 1 96 ? 18.790 15.707 0.877 1.00 50.00 96 ALA A N 1
ATOM 759 C CA . ALA A 1 96 ? 17.922 14.618 0.410 1.00 50.00 96 ALA A CA 1
ATOM 760 C C . ALA A 1 96 ? 18.014 14.440 -1.115 1.00 50.00 96 ALA A C 1
ATOM 762 O O . ALA A 1 96 ? 18.002 13.318 -1.619 1.00 50.00 96 ALA A O 1
ATOM 763 N N . ASP A 1 97 ? 18.211 15.544 -1.843 1.00 45.94 97 ASP A N 1
ATOM 764 C CA . ASP A 1 97 ? 18.467 15.520 -3.277 1.00 45.94 97 ASP A CA 1
ATOM 765 C C . ASP A 1 97 ? 19.808 14.869 -3.651 1.00 45.94 97 ASP A C 1
ATOM 767 O O . ASP A 1 97 ? 19.942 14.422 -4.782 1.00 45.94 97 ASP A O 1
ATOM 771 N N . ASN A 1 98 ? 20.782 14.766 -2.746 1.00 44.28 98 ASN A N 1
ATOM 772 C CA . ASN A 1 98 ? 22.093 14.185 -3.059 1.00 44.28 98 ASN A CA 1
ATOM 773 C C . ASN A 1 98 ? 22.154 12.660 -2.875 1.00 44.28 98 ASN A C 1
ATOM 775 O O . ASN A 1 98 ? 23.037 12.008 -3.436 1.00 44.28 98 ASN A O 1
ATOM 779 N N . LEU A 1 99 ? 21.214 12.064 -2.135 1.00 47.97 99 LEU A N 1
ATOM 780 C CA . LEU A 1 99 ? 21.134 10.615 -1.938 1.00 47.97 99 LEU A CA 1
ATOM 781 C C . LEU A 1 99 ? 20.526 9.949 -3.184 1.00 47.97 99 LEU A C 1
ATOM 783 O O . LEU A 1 99 ? 19.341 9.630 -3.237 1.00 47.97 99 LEU A O 1
ATOM 787 N N . GLY A 1 100 ? 21.367 9.757 -4.205 1.00 44.34 100 GLY A N 1
ATOM 788 C CA . GLY A 1 100 ? 21.045 8.991 -5.416 1.00 44.34 100 GLY A CA 1
ATOM 789 C C . GLY A 1 100 ? 21.033 9.776 -6.732 1.00 44.34 100 GLY A C 1
ATOM 790 O O . GLY A 1 100 ? 20.434 9.301 -7.695 1.00 44.34 100 GLY A O 1
ATOM 791 N N . LYS A 1 101 ? 21.667 10.957 -6.812 1.00 43.12 101 LYS A N 1
ATOM 792 C CA . LYS A 1 101 ? 21.694 11.776 -8.040 1.00 43.12 101 LYS A CA 1
ATOM 793 C C . LYS A 1 101 ? 23.097 11.930 -8.637 1.00 43.12 101 LYS A C 1
ATOM 795 O O . LYS A 1 101 ? 24.086 12.054 -7.922 1.00 43.12 101 LYS A O 1
ATOM 800 N N . CYS A 1 102 ? 23.170 11.989 -9.970 1.00 35.66 102 CYS A N 1
ATOM 801 C CA . CYS A 1 102 ? 24.299 12.608 -10.673 1.00 35.66 102 CYS A CA 1
ATOM 802 C C . CYS A 1 102 ? 24.333 14.125 -10.375 1.00 35.66 102 CYS A C 1
ATOM 804 O O . CYS A 1 102 ? 23.262 14.707 -10.194 1.00 35.66 102 CYS A O 1
ATOM 806 N N . PRO A 1 103 ? 25.504 14.798 -10.432 1.00 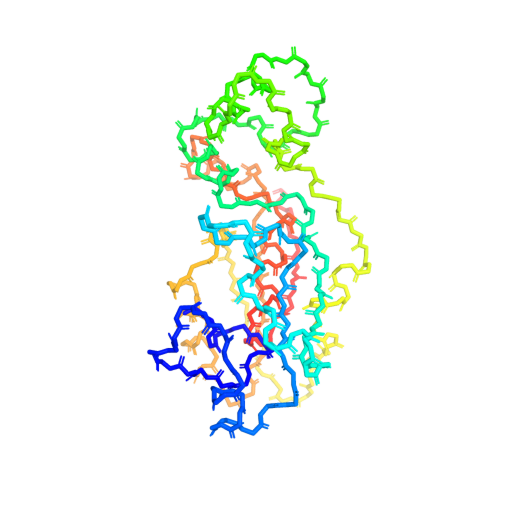40.44 103 PRO A N 1
ATOM 807 C CA . PRO A 1 103 ? 25.708 16.188 -9.979 1.00 40.44 103 PRO A CA 1
ATOM 808 C C . PRO A 1 103 ? 24.808 17.284 -10.595 1.00 40.44 103 PRO A C 1
ATOM 810 O O . PRO A 1 103 ? 24.917 18.443 -10.210 1.00 40.44 103 PRO A O 1
ATOM 813 N N . LYS A 1 104 ? 23.954 16.958 -11.577 1.00 37.38 104 LYS A N 1
ATOM 814 C CA . LYS A 1 104 ? 23.048 17.888 -12.277 1.00 37.38 104 LYS A CA 1
ATOM 815 C C . LYS A 1 104 ? 21.576 17.445 -12.306 1.00 37.38 104 LYS A C 1
ATOM 817 O O . LYS A 1 104 ? 20.769 18.081 -12.977 1.00 37.38 104 LYS A O 1
ATOM 822 N N . GLY A 1 105 ? 21.205 16.355 -11.634 1.00 37.31 105 GLY A N 1
ATOM 823 C CA . GLY A 1 105 ? 19.815 15.896 -11.601 1.00 37.31 105 GLY A CA 1
ATOM 824 C C . GLY A 1 105 ? 19.035 16.592 -10.488 1.00 37.31 105 GLY A C 1
ATOM 825 O O . GLY A 1 105 ? 19.392 16.455 -9.328 1.00 37.31 105 GLY A O 1
ATOM 826 N N . HIS A 1 106 ? 17.942 17.286 -10.795 1.00 37.69 106 HIS A N 1
ATOM 827 C CA . HIS A 1 106 ? 16.921 17.636 -9.803 1.00 37.69 106 HIS A CA 1
ATOM 828 C C . HIS A 1 106 ? 15.730 16.690 -10.007 1.00 37.69 106 HIS A C 1
ATOM 830 O O . HIS A 1 106 ? 14.972 16.853 -10.955 1.00 37.69 106 HIS A O 1
ATOM 836 N N . SER A 1 107 ? 15.559 15.680 -9.144 1.00 40.59 107 SER A N 1
ATOM 837 C CA . SER A 1 107 ? 14.279 14.970 -9.047 1.00 40.59 107 SER A CA 1
ATOM 838 C C . SER A 1 107 ? 13.276 15.849 -8.291 1.00 40.59 107 SER A C 1
ATOM 840 O O . SER A 1 107 ? 13.551 16.199 -7.144 1.00 40.59 107 SER A O 1
ATOM 842 N N . PRO A 1 108 ? 12.119 16.202 -8.873 1.00 45.50 108 PRO A N 1
ATOM 843 C CA . PRO A 1 108 ? 11.055 16.903 -8.153 1.00 45.50 108 PRO A CA 1
ATOM 844 C C . PRO A 1 108 ? 10.366 16.021 -7.091 1.00 45.50 108 PRO A C 1
ATOM 846 O O . PRO A 1 108 ? 9.518 16.508 -6.351 1.00 45.50 108 PRO A O 1
ATOM 849 N N . TRP A 1 109 ? 10.739 14.738 -6.990 1.00 41.59 109 TRP A N 1
ATOM 850 C CA . TRP A 1 109 ? 10.037 13.702 -6.224 1.00 41.59 109 TRP A CA 1
ATOM 851 C C . TRP A 1 109 ? 10.680 13.330 -4.880 1.00 41.59 109 TRP A C 1
ATOM 853 O O . TRP A 1 109 ? 10.152 12.475 -4.173 1.00 41.59 109 TRP A O 1
ATOM 863 N N . THR A 1 110 ? 11.824 13.927 -4.540 1.00 44.31 110 THR A N 1
ATOM 864 C CA . THR A 1 110 ? 12.602 13.665 -3.310 1.00 44.31 110 THR A CA 1
ATOM 865 C C . THR A 1 110 ? 12.323 14.670 -2.188 1.00 44.31 110 THR A C 1
ATOM 867 O O . THR A 1 110 ? 13.054 14.723 -1.203 1.00 44.31 110 THR A O 1
ATOM 870 N N . GLY A 1 111 ? 11.266 15.475 -2.330 1.00 36.25 111 GLY A N 1
ATOM 871 C CA . GLY A 1 111 ? 10.810 16.387 -1.288 1.00 36.25 111 GLY A CA 1
ATOM 872 C C . GLY A 1 111 ? 10.082 15.655 -0.162 1.00 36.25 111 GLY A C 1
ATOM 873 O O . GLY A 1 111 ? 9.329 14.714 -0.405 1.00 36.25 111 GLY A O 1
ATOM 874 N N . VAL A 1 112 ? 10.282 16.150 1.057 1.00 45.03 112 VAL A N 1
ATOM 875 C CA . VAL A 1 112 ? 9.466 15.861 2.241 1.00 45.03 112 VAL A CA 1
ATOM 876 C C . VAL A 1 112 ? 7.970 15.885 1.883 1.00 45.03 112 VAL A C 1
ATOM 878 O O . VAL A 1 112 ? 7.560 16.760 1.123 1.00 45.03 112 VAL A O 1
ATOM 881 N N . SER A 1 113 ? 7.190 14.928 2.417 1.00 44.69 113 SER A N 1
ATOM 882 C CA . SER A 1 113 ? 5.776 14.641 2.090 1.00 44.69 113 SER A CA 1
ATOM 883 C C . SER A 1 113 ? 4.998 15.831 1.511 1.00 44.69 113 SER A C 1
ATOM 885 O O . SER A 1 113 ? 4.424 16.639 2.233 1.00 44.69 113 SER A O 1
ATOM 887 N N . GLN A 1 114 ? 4.917 15.910 0.181 1.00 51.53 114 GLN A N 1
ATOM 888 C CA . GLN A 1 114 ? 4.001 16.813 -0.532 1.00 51.53 114 GLN A CA 1
ATOM 889 C C . GLN A 1 114 ? 2.646 16.131 -0.769 1.00 51.53 114 GLN A C 1
ATOM 891 O O . GLN A 1 114 ? 2.007 16.293 -1.812 1.00 51.53 114 GLN A O 1
ATOM 896 N N . PHE A 1 115 ? 2.237 15.263 0.157 1.00 57.94 115 PHE A N 1
ATOM 897 C CA . PHE A 1 115 ? 1.061 14.435 -0.019 1.00 57.94 115 PHE A CA 1
ATOM 898 C C . PHE A 1 115 ? -0.215 15.281 0.091 1.00 57.94 115 PHE A C 1
ATOM 900 O O . PHE A 1 115 ? -0.734 15.544 1.172 1.00 57.94 115 PHE A O 1
ATOM 907 N N . LEU A 1 116 ? -0.749 15.693 -1.060 1.00 56.62 116 LEU A N 1
ATOM 908 C CA . LEU A 1 116 ? -2.038 16.376 -1.140 1.00 56.62 116 LEU A CA 1
ATOM 909 C C . LEU A 1 116 ? -3.166 15.370 -0.915 1.00 56.62 116 LEU A C 1
ATOM 911 O O . LEU A 1 116 ? -3.462 14.538 -1.787 1.00 56.62 116 LEU A O 1
ATOM 915 N N . GLN A 1 117 ? -3.798 15.450 0.251 1.00 61.62 117 GLN A N 1
ATOM 916 C CA . GLN A 1 117 ? -5.049 14.756 0.492 1.00 61.62 117 GLN A CA 1
ATOM 917 C C . GLN A 1 117 ? -6.186 15.412 -0.273 1.00 61.62 117 GLN A C 1
ATOM 919 O O . GLN A 1 117 ? -6.445 16.603 -0.145 1.00 61.62 117 GLN A O 1
ATOM 924 N N . THR A 1 118 ? -6.903 14.595 -1.033 1.00 70.12 118 THR A N 1
ATOM 925 C CA . THR A 1 118 ? -8.194 14.960 -1.602 1.00 70.12 118 THR A CA 1
ATOM 926 C C . THR A 1 118 ? -9.232 13.962 -1.109 1.00 70.12 118 THR A C 1
ATOM 928 O O . THR A 1 118 ? -8.922 12.785 -0.896 1.00 70.12 118 THR A O 1
ATOM 931 N N . SER A 1 119 ? -10.479 14.409 -0.958 1.00 73.19 119 SER A N 1
ATOM 932 C CA . SER A 1 119 ? -11.613 13.526 -0.655 1.00 73.19 119 SER A CA 1
ATOM 933 C C . SER A 1 119 ? -11.699 12.359 -1.647 1.00 73.19 119 SER A C 1
ATOM 935 O O . SER A 1 119 ? -11.950 11.225 -1.251 1.00 73.19 119 SER A O 1
ATOM 937 N N . GLN A 1 120 ? -11.378 12.608 -2.921 1.00 72.56 120 GLN A N 1
ATOM 938 C CA . GLN A 1 120 ? -11.307 11.587 -3.968 1.00 72.56 120 GLN A CA 1
ATOM 939 C C . GLN A 1 120 ? -10.334 10.448 -3.633 1.00 72.56 120 GLN A C 1
ATOM 941 O O . GLN A 1 120 ? -10.693 9.285 -3.805 1.00 72.56 120 GLN A O 1
ATOM 946 N N . LYS A 1 121 ? -9.131 10.746 -3.117 1.00 75.38 121 LYS A N 1
ATOM 947 C CA . LYS A 1 121 ? -8.170 9.703 -2.716 1.00 75.38 121 LYS A CA 1
ATOM 948 C C . LYS A 1 121 ? -8.699 8.861 -1.557 1.00 75.38 121 LYS A C 1
ATOM 950 O O . LYS A 1 121 ? -8.521 7.648 -1.561 1.00 75.38 121 LYS A O 1
ATOM 955 N N . ILE A 1 122 ? -9.375 9.480 -0.587 1.00 75.62 122 ILE A N 1
ATOM 956 C CA . ILE A 1 122 ? -9.984 8.748 0.532 1.00 75.62 122 ILE A CA 1
ATOM 957 C C . ILE A 1 122 ? -11.085 7.825 0.010 1.00 75.62 122 ILE A C 1
ATOM 959 O O . ILE A 1 122 ? -11.086 6.646 0.343 1.00 75.62 122 ILE A O 1
ATOM 963 N N . ILE A 1 123 ? -11.965 8.317 -0.865 1.00 74.75 123 ILE A N 1
ATOM 964 C CA . ILE A 1 123 ? -13.056 7.523 -1.448 1.00 74.75 123 ILE A CA 1
ATOM 965 C C . ILE A 1 123 ? -12.514 6.331 -2.252 1.00 74.75 123 ILE A C 1
ATOM 967 O O . ILE A 1 123 ? -13.022 5.225 -2.109 1.00 74.75 123 ILE A O 1
ATOM 971 N N . GLN A 1 124 ? -11.448 6.515 -3.037 1.00 76.31 124 GLN A N 1
ATOM 972 C CA . GLN A 1 124 ? -10.799 5.422 -3.781 1.00 76.31 124 GLN A CA 1
ATOM 973 C C . GLN A 1 124 ? -10.261 4.312 -2.859 1.00 76.31 124 GLN A C 1
ATOM 975 O O . GLN A 1 124 ? -10.245 3.131 -3.220 1.00 76.31 124 GLN A O 1
ATOM 980 N N . PHE A 1 125 ? -9.815 4.679 -1.657 1.00 77.19 125 PHE A N 1
ATOM 981 C CA . PHE A 1 125 ? -9.228 3.764 -0.680 1.00 77.19 125 PHE A CA 1
ATOM 982 C C . PHE A 1 125 ? -10.235 3.258 0.361 1.00 77.19 125 PHE A C 1
ATOM 984 O O . PHE A 1 125 ? -10.005 2.204 0.949 1.00 77.19 125 PHE A O 1
ATOM 991 N N . ALA A 1 126 ? -11.370 3.914 0.564 1.00 80.38 126 ALA A N 1
ATOM 992 C CA . ALA A 1 126 ? -12.415 3.447 1.464 1.00 80.38 126 ALA A CA 1
ATOM 993 C C . ALA A 1 126 ? -13.198 2.274 0.849 1.00 80.38 126 ALA A C 1
ATOM 995 O O . ALA A 1 126 ? -13.260 2.104 -0.368 1.00 80.38 126 ALA A O 1
ATOM 996 N N . SER A 1 127 ? -13.775 1.416 1.692 1.00 73.31 127 SER A N 1
ATOM 997 C CA . SER A 1 127 ? -14.731 0.391 1.242 1.00 73.31 127 SER A CA 1
ATOM 998 C C . SER A 1 127 ? -16.139 0.963 1.047 1.00 73.31 127 SER A C 1
ATOM 1000 O O . SER A 1 127 ? -16.933 0.369 0.323 1.00 73.31 127 SER A O 1
ATOM 1002 N N . GLY A 1 128 ? -16.445 2.089 1.707 1.00 71.94 128 GLY A N 1
ATOM 1003 C CA . GLY A 1 128 ? -17.747 2.758 1.663 1.00 71.94 128 GLY A CA 1
ATOM 1004 C C . GLY A 1 128 ? -18.893 1.969 2.303 1.00 71.94 128 GLY A C 1
ATOM 1005 O O . GLY A 1 128 ? -20.047 2.317 2.091 1.00 71.94 128 GLY A O 1
ATOM 1006 N N . LYS A 1 129 ? -18.604 0.894 3.049 1.00 79.75 129 LYS A N 1
ATOM 1007 C CA . LYS A 1 129 ? -19.628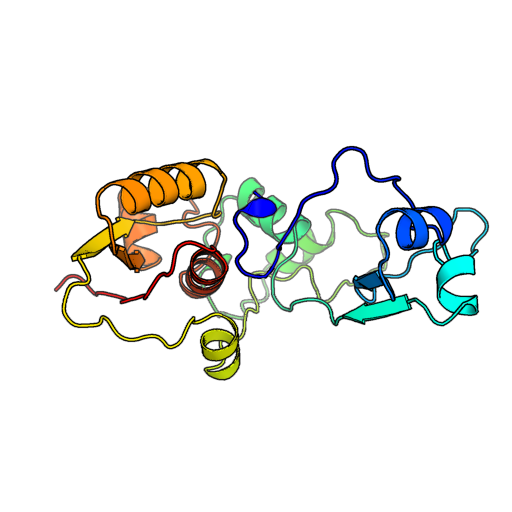 0.048 3.678 1.00 79.75 129 LYS A CA 1
ATOM 1008 C C . LYS A 1 129 ? -19.873 0.482 5.116 1.00 79.75 129 LYS A C 1
ATOM 1010 O O . LYS A 1 129 ? -18.917 0.598 5.874 1.00 79.75 129 LYS A O 1
ATOM 1015 N N . GLU A 1 130 ? -21.138 0.662 5.470 1.00 84.56 130 GLU A N 1
ATOM 1016 C CA . GLU A 1 130 ? -21.594 0.895 6.843 1.00 84.56 130 GLU A CA 1
ATOM 1017 C C . GLU A 1 130 ? -21.809 -0.431 7.595 1.00 84.56 130 GLU A C 1
ATOM 1019 O O . GLU A 1 130 ? -22.092 -1.454 6.949 1.00 84.56 130 GLU A O 1
ATOM 1024 N N . PRO A 1 131 ? -21.693 -0.437 8.938 1.00 87.88 131 PRO A N 1
ATOM 1025 C CA . PRO A 1 131 ? -21.928 -1.631 9.740 1.00 87.88 131 PRO A CA 1
ATOM 1026 C C . PRO A 1 131 ? -23.387 -2.078 9.611 1.00 87.88 131 PRO A C 1
ATOM 1028 O O . PRO A 1 131 ? -24.315 -1.280 9.732 1.00 87.88 131 PRO A O 1
ATOM 1031 N N . GLN A 1 132 ? -23.592 -3.367 9.361 1.00 88.62 132 GLN A N 1
ATOM 1032 C CA . GLN A 1 132 ? -24.917 -3.952 9.184 1.00 88.62 132 GLN A CA 1
ATOM 1033 C C . GLN A 1 132 ? -25.411 -4.611 10.477 1.00 88.62 132 GLN A C 1
ATOM 1035 O O . GLN A 1 132 ? -24.602 -5.050 11.301 1.00 88.62 132 GLN A O 1
ATOM 1040 N N . PRO A 1 133 ? -26.736 -4.785 10.649 1.00 89.62 133 PRO A N 1
ATOM 1041 C CA . PRO A 1 133 ? -27.274 -5.587 11.741 1.00 89.62 133 PRO A CA 1
ATOM 1042 C C . PRO A 1 133 ? -26.637 -6.989 11.781 1.00 89.62 133 PRO A C 1
ATOM 1044 O O . PRO A 1 133 ? -26.629 -7.726 10.788 1.00 89.62 133 PRO A O 1
ATOM 1047 N N . GLY A 1 134 ? -26.080 -7.347 12.941 1.00 90.25 134 GLY A N 1
ATOM 1048 C CA . GLY A 1 134 ? -25.361 -8.606 13.163 1.00 90.25 134 GLY A CA 1
ATOM 1049 C C . GLY A 1 134 ? -23.851 -8.557 12.904 1.00 90.25 134 GLY A C 1
ATOM 1050 O O . GLY A 1 134 ? -23.183 -9.571 13.119 1.00 90.25 134 GLY A O 1
ATOM 1051 N N . ASP A 1 135 ? -23.301 -7.420 12.475 1.00 92.25 135 ASP A N 1
ATOM 1052 C CA . ASP A 1 135 ? -21.855 -7.204 12.491 1.00 92.25 135 ASP A CA 1
ATOM 1053 C C . ASP A 1 135 ? -21.368 -6.941 13.927 1.00 92.25 135 ASP A C 1
ATOM 1055 O O . ASP A 1 135 ? -22.033 -6.302 14.741 1.00 92.25 135 ASP A O 1
ATOM 1059 N N . THR A 1 136 ? -20.182 -7.446 14.249 1.00 93.81 136 THR A N 1
ATOM 1060 C CA . THR A 1 136 ? -19.473 -7.162 15.498 1.00 93.81 136 THR A CA 1
ATOM 1061 C C . THR A 1 136 ? -18.506 -6.015 15.251 1.00 93.81 136 THR A C 1
ATOM 1063 O O . THR A 1 136 ? -17.505 -6.192 14.557 1.00 93.81 136 THR A O 1
ATOM 1066 N N . ILE A 1 137 ? -18.808 -4.844 15.807 1.00 93.44 137 ILE A N 1
ATOM 1067 C CA . ILE A 1 137 ? -17.960 -3.655 15.688 1.00 93.44 137 ILE A CA 1
ATOM 1068 C C . ILE A 1 137 ? -16.759 -3.813 16.624 1.00 93.44 137 ILE A C 1
ATOM 1070 O O . ILE A 1 137 ? -16.925 -4.010 17.826 1.00 93.44 137 ILE A O 1
ATOM 1074 N N . ILE A 1 138 ? -15.548 -3.746 16.073 1.00 93.94 138 ILE A N 1
ATOM 1075 C CA . ILE A 1 138 ? -14.294 -3.907 16.811 1.00 93.94 138 ILE A CA 1
ATOM 1076 C C . ILE A 1 138 ? -13.437 -2.667 16.591 1.00 93.94 138 ILE A C 1
ATOM 1078 O O . ILE A 1 138 ? -13.014 -2.394 15.471 1.00 93.94 138 ILE A O 1
ATOM 1082 N N . TYR A 1 139 ? -13.146 -1.937 17.660 1.00 94.81 139 TYR A N 1
ATOM 1083 C CA . TYR A 1 139 ? -12.268 -0.774 17.607 1.00 94.81 139 TYR A CA 1
ATOM 1084 C C . TYR A 1 139 ? -10.839 -1.147 18.009 1.00 94.81 139 TYR A C 1
ATOM 1086 O O . TYR A 1 139 ? -10.620 -1.827 19.012 1.00 94.81 139 TYR A O 1
ATOM 1094 N N . VAL A 1 140 ? -9.861 -0.682 17.236 1.00 95.31 140 VAL A N 1
ATOM 1095 C CA . VAL A 1 140 ? -8.432 -0.764 17.555 1.00 95.31 140 VAL A CA 1
ATOM 1096 C C . VAL A 1 140 ? -7.792 0.593 17.299 1.00 95.31 140 VAL A C 1
ATOM 1098 O O . VAL A 1 140 ? -8.164 1.270 16.350 1.00 95.31 140 VAL A O 1
ATOM 1101 N N . ALA A 1 141 ? -6.815 0.999 18.104 1.00 94.88 141 ALA A N 1
ATOM 1102 C CA . ALA A 1 141 ? -6.181 2.309 17.963 1.00 94.88 141 ALA A CA 1
ATOM 1103 C C . ALA A 1 141 ? -4.657 2.221 18.011 1.00 94.88 141 ALA A C 1
ATOM 1105 O O . ALA A 1 141 ? -4.089 1.290 18.587 1.00 94.88 141 ALA A O 1
ATOM 1106 N N . GLY A 1 142 ? -3.992 3.196 17.399 1.00 94.44 142 GLY A N 1
ATOM 1107 C CA . GLY A 1 142 ? -2.550 3.348 17.510 1.00 94.44 142 GLY A CA 1
ATOM 1108 C C . GLY A 1 142 ? -1.947 4.292 16.479 1.00 94.44 142 GLY A C 1
ATOM 1109 O O . GLY A 1 142 ? -2.636 4.988 15.734 1.00 94.44 142 GLY A O 1
ATOM 1110 N N . ALA A 1 143 ? -0.614 4.278 16.407 1.00 94.69 143 ALA A N 1
ATOM 1111 C CA . ALA A 1 143 ? 0.108 5.029 15.385 1.00 94.69 143 ALA A CA 1
ATOM 1112 C C . ALA A 1 143 ? -0.139 4.455 13.984 1.00 94.69 143 ALA A C 1
ATOM 1114 O O . ALA A 1 143 ? -0.406 5.218 13.067 1.00 94.69 143 ALA A O 1
ATOM 1115 N N . PHE A 1 144 ? -0.000 3.134 13.802 1.00 95.69 144 PHE A N 1
ATOM 1116 C CA . PHE A 1 144 ? 0.044 2.484 12.477 1.00 95.69 144 PHE A CA 1
ATOM 1117 C C . PHE A 1 144 ? 1.043 3.134 11.501 1.00 95.69 144 PHE A C 1
ATOM 1119 O O . PHE A 1 144 ? 0.845 3.159 10.288 1.00 95.69 144 PHE A O 1
ATOM 1126 N N . ASP A 1 145 ? 2.133 3.662 12.053 1.00 94.62 145 ASP A N 1
ATOM 1127 C CA . ASP A 1 145 ? 3.227 4.265 11.301 1.00 94.62 145 ASP A CA 1
ATOM 1128 C C . ASP A 1 145 ? 4.038 3.200 10.546 1.00 94.62 145 ASP A C 1
ATOM 1130 O O . ASP A 1 145 ? 4.169 2.079 11.041 1.00 94.62 145 ASP A O 1
ATOM 1134 N N . LEU A 1 146 ? 4.544 3.539 9.353 1.00 94.06 146 LEU A N 1
ATOM 1135 C CA . LEU A 1 146 ? 5.193 2.607 8.415 1.00 94.06 146 LEU A CA 1
ATOM 1136 C C . LEU A 1 146 ? 4.459 1.261 8.332 1.00 94.06 146 LEU A C 1
ATOM 1138 O O . LEU A 1 146 ? 5.010 0.216 8.676 1.00 94.06 146 LEU A O 1
ATOM 1142 N N . PHE A 1 147 ? 3.187 1.291 7.927 1.00 95.56 147 PHE A N 1
ATOM 1143 C CA . PHE A 1 147 ? 2.291 0.138 8.006 1.00 95.56 147 PHE A CA 1
ATOM 1144 C C . PHE A 1 147 ? 2.921 -1.159 7.451 1.00 95.56 147 PHE A C 1
ATOM 1146 O O . PHE A 1 147 ? 3.147 -1.308 6.250 1.00 95.56 147 PHE A O 1
ATOM 1153 N N . HIS A 1 148 ? 3.210 -2.107 8.348 1.00 95.25 148 HIS A N 1
ATOM 1154 C CA . HIS A 1 148 ? 4.040 -3.281 8.074 1.00 95.25 148 HIS A CA 1
ATOM 1155 C C . HIS A 1 148 ? 3.338 -4.605 8.412 1.00 95.25 148 HIS A C 1
ATOM 1157 O O . HIS A 1 148 ? 2.231 -4.639 8.953 1.00 95.25 148 HIS A O 1
ATOM 1163 N N . VAL A 1 149 ? 4.020 -5.729 8.152 1.00 94.62 149 VAL A N 1
ATOM 1164 C CA . VAL A 1 149 ? 3.483 -7.090 8.351 1.00 94.62 149 VAL A CA 1
ATOM 1165 C C . VAL A 1 149 ? 2.963 -7.345 9.771 1.00 94.62 149 VAL A C 1
ATOM 1167 O O . VAL A 1 149 ? 1.928 -7.982 9.922 1.00 94.62 149 VAL A O 1
ATOM 1170 N N . GLY A 1 150 ? 3.599 -6.768 10.797 1.00 95.81 150 GLY A N 1
ATOM 1171 C CA . GLY A 1 150 ? 3.100 -6.846 12.175 1.00 95.81 150 GLY A CA 1
ATOM 1172 C C . GLY A 1 150 ? 1.677 -6.293 12.352 1.00 95.81 150 GLY A C 1
ATOM 1173 O O . GLY A 1 150 ? 0.843 -6.958 12.960 1.00 95.81 150 GLY A O 1
ATOM 1174 N N . HIS A 1 151 ? 1.358 -5.130 11.766 1.00 95.75 151 HIS A N 1
ATOM 1175 C CA . HIS A 1 151 ? -0.001 -4.577 11.809 1.00 95.75 151 HIS A CA 1
ATOM 1176 C C . HIS A 1 151 ? -0.986 -5.446 11.026 1.00 95.75 151 HIS A C 1
ATOM 1178 O O . HIS A 1 151 ? -2.111 -5.660 11.468 1.00 95.75 151 HIS A O 1
ATOM 1184 N N . VAL A 1 152 ? -0.556 -5.982 9.880 1.00 94.69 152 VAL A N 1
ATOM 1185 C CA . VAL A 1 152 ? -1.369 -6.899 9.074 1.00 94.69 152 VAL A CA 1
ATOM 1186 C C . VAL A 1 152 ? -1.738 -8.148 9.872 1.00 94.69 152 VAL A C 1
ATOM 1188 O O . VAL A 1 152 ? -2.900 -8.543 9.885 1.00 94.69 152 VAL A O 1
ATOM 1191 N N . ASP A 1 153 ? -0.774 -8.781 10.534 1.00 95.38 153 ASP A N 1
ATOM 1192 C CA . ASP A 1 153 ? -1.027 -10.011 11.282 1.00 95.38 153 ASP A CA 1
ATOM 1193 C C . ASP A 1 153 ? -1.837 -9.750 12.556 1.00 95.38 153 ASP A C 1
ATOM 1195 O O . ASP A 1 153 ? -2.705 -10.555 12.896 1.00 95.38 153 ASP A O 1
ATOM 1199 N N . PHE A 1 154 ? -1.645 -8.594 13.196 1.00 96.19 154 PHE A N 1
ATOM 1200 C CA . PHE A 1 154 ? -2.530 -8.111 14.253 1.00 96.19 154 PHE A CA 1
ATOM 1201 C C . PHE A 1 154 ? -3.979 -7.982 13.758 1.00 96.19 154 PHE A C 1
ATOM 1203 O O . PHE A 1 154 ? -4.869 -8.635 14.299 1.00 96.19 154 PHE A O 1
ATOM 1210 N N . LEU A 1 155 ? -4.219 -7.223 12.684 1.00 94.50 155 LEU A N 1
ATOM 1211 C CA . LEU A 1 155 ? -5.567 -6.995 12.151 1.00 94.50 155 LEU A CA 1
ATOM 1212 C C . LEU A 1 155 ? -6.230 -8.284 11.652 1.00 94.50 155 LEU A C 1
ATOM 1214 O O . LEU A 1 155 ? -7.435 -8.454 11.818 1.00 94.50 155 LEU A O 1
ATOM 1218 N N . LYS A 1 156 ? -5.462 -9.227 11.093 1.00 92.56 156 LYS A N 1
ATOM 1219 C CA . LYS A 1 156 ? -5.977 -10.561 10.743 1.00 92.56 156 LYS A CA 1
ATOM 1220 C C . LYS A 1 156 ? -6.473 -11.325 11.964 1.00 92.56 156 LYS A C 1
ATOM 1222 O O . LYS A 1 156 ? -7.521 -11.954 11.884 1.00 92.56 156 LYS A O 1
ATOM 1227 N N . ARG A 1 157 ? -5.735 -11.289 13.077 1.00 95.19 157 ARG A N 1
ATOM 1228 C CA . ARG A 1 157 ? -6.169 -11.941 14.321 1.00 95.19 157 ARG A CA 1
ATOM 1229 C C . ARG A 1 157 ? -7.423 -11.276 14.870 1.00 95.19 157 ARG A C 1
ATOM 1231 O O . ARG A 1 157 ? -8.350 -11.983 15.235 1.00 95.19 157 ARG A O 1
ATOM 1238 N N . VAL A 1 158 ? -7.491 -9.943 14.847 1.00 94.12 158 VAL A N 1
ATOM 1239 C CA . VAL A 1 158 ? -8.695 -9.199 15.257 1.00 94.12 158 VAL A CA 1
ATOM 1240 C C . VAL A 1 158 ? -9.900 -9.581 14.393 1.00 94.12 158 VAL A C 1
ATOM 1242 O O . VAL A 1 158 ? -10.977 -9.847 14.916 1.00 94.12 158 VAL A O 1
ATOM 1245 N N . HIS A 1 159 ? -9.712 -9.700 13.078 1.00 91.19 159 HIS A N 1
ATOM 1246 C CA . HIS A 1 159 ? -10.754 -10.146 12.152 1.00 91.19 159 HIS A CA 1
ATOM 1247 C C . HIS A 1 159 ? -11.276 -11.559 12.469 1.00 91.19 159 HIS A C 1
ATOM 1249 O O . HIS A 1 159 ? -12.439 -11.850 12.233 1.00 91.19 159 HIS A O 1
ATOM 1255 N N . GLN A 1 160 ? -10.449 -12.442 13.029 1.00 92.69 160 GLN A N 1
ATOM 1256 C CA . GLN A 1 160 ? -10.844 -13.817 13.359 1.00 92.69 160 GLN A CA 1
ATOM 1257 C C . GLN A 1 160 ? -11.662 -13.938 14.655 1.00 92.69 160 GLN A C 1
ATOM 1259 O O . GLN A 1 160 ? -12.214 -15.004 14.913 1.00 92.69 160 GLN A O 1
ATOM 1264 N N . ILE A 1 161 ? -11.759 -12.876 15.464 1.00 94.06 161 ILE A N 1
ATOM 1265 C CA . ILE A 1 161 ? -12.481 -12.896 16.749 1.00 94.06 161 ILE A CA 1
ATOM 1266 C C . ILE A 1 161 ? -13.995 -13.032 16.545 1.00 94.06 161 ILE A C 1
ATOM 1268 O O . ILE A 1 161 ? -14.684 -13.615 17.380 1.00 94.06 161 ILE A O 1
ATOM 1272 N N . ALA A 1 162 ? -14.523 -12.508 15.438 1.00 92.31 162 ALA A N 1
ATOM 1273 C CA . ALA A 1 162 ? -15.949 -12.508 15.153 1.00 92.31 162 ALA A CA 1
ATOM 1274 C C . ALA A 1 162 ? -16.246 -13.127 13.788 1.00 92.31 162 ALA A C 1
ATOM 1276 O O . ALA A 1 162 ? -15.449 -13.056 12.858 1.00 92.31 162 ALA A O 1
ATOM 1277 N N . LYS A 1 163 ? -17.448 -13.692 13.644 1.00 90.12 163 LYS A N 1
ATOM 1278 C CA . LYS A 1 163 ? -17.929 -14.245 12.368 1.00 90.12 163 LYS A CA 1
ATOM 1279 C C . LYS A 1 163 ? -18.184 -13.156 11.317 1.00 90.12 163 LYS A C 1
ATOM 1281 O O . LYS A 1 163 ? -18.048 -13.410 10.125 1.00 90.12 163 LYS A O 1
ATOM 1286 N N . ARG A 1 164 ? -18.582 -11.960 11.762 1.00 90.81 164 ARG A N 1
ATOM 1287 C CA . ARG A 1 164 ? -18.868 -10.785 10.926 1.00 90.81 164 ARG A CA 1
ATOM 1288 C C . ARG A 1 164 ? -18.215 -9.536 11.532 1.00 90.81 164 ARG A C 1
ATOM 1290 O O . ARG A 1 164 ? -18.906 -8.732 12.146 1.00 90.81 164 ARG A O 1
ATOM 1297 N N . PRO A 1 165 ? -16.884 -9.403 11.463 1.00 91.50 165 PRO A N 1
ATOM 1298 C CA . PRO A 1 165 ? -16.178 -8.289 12.083 1.00 91.50 165 PRO A CA 1
ATOM 1299 C C . PRO A 1 165 ? -16.310 -7.015 11.239 1.00 91.50 165 PRO A C 1
ATOM 1301 O O . PRO A 1 165 ? -16.083 -7.029 10.027 1.00 91.50 165 PRO A O 1
ATOM 1304 N N . TYR A 1 166 ? -16.587 -5.900 11.900 1.00 90.31 166 TYR A N 1
ATOM 1305 C CA . TYR A 1 166 ? -16.483 -4.557 11.346 1.00 90.31 166 TYR A CA 1
ATOM 1306 C C . TYR A 1 166 ? -15.398 -3.810 12.120 1.00 90.31 166 TYR A C 1
ATOM 1308 O O . TYR A 1 166 ? -15.609 -3.443 13.274 1.00 90.31 166 TYR A O 1
ATOM 1316 N N . ILE A 1 167 ? -14.209 -3.651 11.533 1.00 91.75 167 ILE A N 1
ATOM 1317 C CA . ILE A 1 167 ? -13.056 -3.109 12.261 1.00 91.75 167 ILE A CA 1
ATOM 1318 C C . ILE A 1 167 ? -12.956 -1.603 12.034 1.00 91.75 167 ILE A C 1
ATOM 1320 O O . ILE A 1 167 ? -12.919 -1.136 10.898 1.00 91.75 167 ILE A O 1
ATOM 1324 N N . ILE A 1 168 ? -12.860 -0.847 13.119 1.00 91.25 168 ILE A N 1
ATOM 1325 C CA . ILE A 1 168 ? -12.568 0.582 13.098 1.00 91.25 168 ILE A CA 1
ATOM 1326 C C . ILE A 1 168 ? -11.141 0.765 13.604 1.00 91.25 168 ILE A C 1
ATOM 1328 O O . ILE A 1 168 ? -10.794 0.273 14.679 1.00 91.25 168 ILE A O 1
ATOM 1332 N N . VAL A 1 169 ? -10.307 1.443 12.819 1.00 93.81 169 VAL A N 1
ATOM 1333 C CA . VAL A 1 169 ? -8.921 1.740 13.188 1.00 93.81 169 VAL A CA 1
ATOM 1334 C C . VAL A 1 169 ? -8.805 3.221 13.534 1.00 93.81 169 VAL A C 1
ATOM 1336 O O . VAL A 1 169 ? -8.850 4.081 12.660 1.00 93.81 169 VAL A O 1
ATOM 1339 N N . GLY A 1 170 ? -8.631 3.525 14.815 1.00 93.56 170 GLY A N 1
ATOM 1340 C CA . GLY A 1 170 ? -8.307 4.863 15.293 1.00 93.56 170 GLY A CA 1
ATOM 1341 C C . GLY A 1 170 ? -6.844 5.201 15.022 1.00 93.56 170 GLY A C 1
ATOM 1342 O O . GLY A 1 170 ? -5.936 4.539 15.535 1.00 93.56 170 GLY A O 1
ATOM 1343 N N . LEU A 1 171 ? -6.603 6.242 14.226 1.00 93.94 171 LEU A N 1
ATOM 1344 C CA . LEU A 1 171 ? -5.259 6.766 13.987 1.00 93.94 171 LEU A CA 1
ATOM 1345 C C . LEU A 1 171 ? -4.987 7.937 14.921 1.00 93.94 171 LEU A C 1
ATOM 1347 O O . LEU A 1 171 ? -5.638 8.975 14.826 1.00 93.94 171 LEU A O 1
ATOM 1351 N N . HIS A 1 172 ? -3.985 7.786 15.786 1.00 92.56 172 HIS A N 1
ATOM 1352 C CA . HIS A 1 172 ? -3.524 8.887 16.632 1.00 92.56 172 HIS A CA 1
ATOM 1353 C C . HIS A 1 172 ? -2.963 10.022 15.764 1.00 92.56 172 HIS A C 1
ATOM 1355 O O . HIS A 1 172 ? -2.326 9.751 14.738 1.00 92.56 172 HIS A O 1
ATOM 1361 N N . PHE A 1 173 ? -3.166 11.274 16.179 1.00 88.12 173 PHE A N 1
ATOM 1362 C CA . PHE A 1 173 ? -2.576 12.447 15.529 1.00 88.12 173 PHE A CA 1
ATOM 1363 C C . PHE A 1 173 ? -1.046 12.434 15.596 1.00 88.12 173 PHE A C 1
ATOM 1365 O O . PHE A 1 173 ? -0.454 11.811 16.477 1.00 88.12 173 PHE A O 1
ATOM 1372 N N . ASP A 1 174 ? -0.395 13.128 14.663 1.00 87.44 174 ASP A N 1
ATOM 1373 C CA . ASP A 1 174 ? 1.069 13.129 14.556 1.00 87.44 174 ASP A CA 1
ATOM 1374 C C . ASP A 1 174 ? 1.743 13.672 15.825 1.00 87.44 174 ASP A C 1
ATOM 1376 O O . ASP A 1 174 ? 2.739 13.110 16.280 1.00 87.44 174 ASP A O 1
ATOM 1380 N N . GLN A 1 175 ? 1.153 14.697 16.448 1.00 85.69 175 GLN A N 1
ATOM 1381 C CA . GLN A 1 175 ? 1.625 15.287 17.704 1.00 85.69 175 GLN A CA 1
ATOM 1382 C C . GLN A 1 175 ? 1.566 14.281 18.857 1.00 85.69 175 GLN A C 1
ATOM 1384 O O . GLN A 1 175 ? 2.532 14.149 19.604 1.00 85.69 175 GLN A O 1
ATOM 1389 N N . GLU A 1 176 ? 0.467 13.531 18.958 1.00 90.75 176 GLU A N 1
ATOM 1390 C CA . GLU A 1 176 ? 0.282 12.506 19.987 1.00 90.75 176 GLU A CA 1
ATOM 1391 C C . GLU A 1 176 ? 1.277 11.359 19.792 1.00 90.75 176 GLU A C 1
ATOM 1393 O O . GLU A 1 176 ? 1.974 10.956 20.720 1.00 90.75 176 GLU A O 1
ATOM 1398 N N . VAL A 1 177 ? 1.430 10.878 18.553 1.00 89.81 177 VAL A N 1
ATOM 1399 C CA . VAL A 1 177 ? 2.424 9.846 18.236 1.00 89.81 177 VAL A CA 1
ATOM 1400 C C . VAL A 1 177 ? 3.837 10.316 18.570 1.00 89.81 177 VAL A C 1
ATOM 1402 O O . VAL A 1 177 ? 4.623 9.534 19.109 1.00 89.81 177 VAL A O 1
ATOM 1405 N N . ASN A 1 178 ? 4.164 11.580 18.296 1.00 88.56 178 ASN A N 1
ATOM 1406 C CA . ASN A 1 178 ? 5.452 12.146 18.676 1.00 88.56 178 ASN A CA 1
ATOM 1407 C C . ASN A 1 178 ? 5.621 12.234 20.196 1.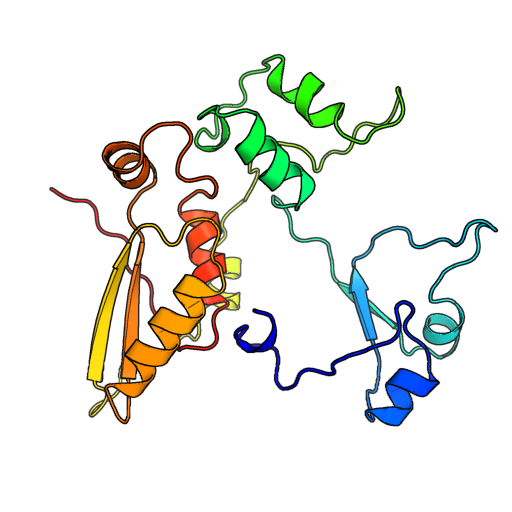00 88.56 178 ASN A C 1
ATOM 1409 O O . ASN A 1 178 ? 6.721 11.978 20.678 1.00 88.56 178 ASN A O 1
ATOM 1413 N N . LEU A 1 179 ? 4.563 12.547 20.948 1.00 89.06 179 LEU A N 1
ATOM 1414 C CA . LEU A 1 179 ? 4.614 12.666 22.404 1.00 89.06 179 LEU A CA 1
ATOM 1415 C C . LEU A 1 179 ? 5.052 11.351 23.060 1.00 89.06 179 LEU A C 1
ATOM 1417 O O . LEU A 1 179 ? 5.982 11.354 23.865 1.00 89.06 179 LEU A O 1
ATOM 1421 N N . TYR A 1 180 ? 4.443 10.222 22.679 1.00 92.75 180 TYR A N 1
ATOM 1422 C CA . TYR A 1 180 ? 4.752 8.931 23.307 1.00 92.75 180 TYR A CA 1
ATOM 1423 C C . TYR A 1 180 ? 5.861 8.122 22.612 1.00 92.75 180 TYR A C 1
ATOM 1425 O O . TYR A 1 180 ? 6.455 7.252 23.249 1.00 92.75 180 TYR A O 1
ATOM 1433 N N . LYS A 1 181 ? 6.175 8.362 21.326 1.00 88.81 181 LYS A N 1
ATOM 1434 C CA . LYS A 1 181 ? 7.312 7.700 20.639 1.00 88.81 181 LYS A CA 1
ATOM 1435 C C . LYS A 1 181 ? 8.600 8.526 20.635 1.00 88.81 181 LYS A C 1
ATOM 1437 O O . LYS A 1 181 ? 9.686 7.960 20.494 1.00 88.81 181 LYS A O 1
ATOM 1442 N N . GLY A 1 182 ? 8.491 9.844 20.765 1.00 83.88 182 GLY A N 1
ATOM 1443 C CA . GLY A 1 182 ? 9.602 10.786 20.695 1.00 83.88 182 GLY A CA 1
ATOM 1444 C C . GLY A 1 182 ? 10.285 10.854 19.326 1.00 83.88 182 GLY A C 1
ATOM 1445 O O . GLY A 1 182 ? 9.831 10.298 18.323 1.00 83.88 182 GLY A O 1
ATOM 1446 N N . LYS A 1 183 ? 11.443 11.525 19.302 1.00 85.81 183 LYS A N 1
ATOM 1447 C CA . LYS A 1 183 ? 12.322 11.649 18.123 1.00 85.81 183 LYS A CA 1
ATOM 1448 C C . LYS A 1 183 ? 11.564 12.207 16.906 1.00 85.81 183 LYS A C 1
ATOM 1450 O O . LYS A 1 183 ? 10.795 13.154 17.046 1.00 85.81 183 LYS A O 1
ATOM 1455 N N . ASN A 1 184 ? 11.794 11.643 15.728 1.00 83.38 184 ASN A N 1
ATOM 1456 C CA . ASN A 1 184 ? 11.185 11.991 14.446 1.00 83.38 184 ASN A CA 1
ATOM 1457 C C . ASN A 1 184 ? 9.885 11.233 14.140 1.00 83.38 184 ASN A C 1
ATOM 1459 O O . ASN A 1 184 ? 9.407 11.289 13.010 1.00 83.38 184 ASN A O 1
ATOM 1463 N N . TYR A 1 185 ? 9.316 10.507 15.105 1.00 86.44 185 TYR A N 1
ATOM 1464 C CA . TYR A 1 185 ? 8.076 9.773 14.873 1.00 86.44 185 TYR A CA 1
ATOM 1465 C C . TYR A 1 185 ? 6.849 10.696 14.867 1.00 86.44 185 TYR A C 1
ATOM 1467 O O . TYR A 1 185 ? 6.821 11.652 15.634 1.00 86.44 185 TYR A O 1
ATOM 1475 N N . PRO A 1 186 ? 5.810 10.394 14.075 1.00 90.88 186 PRO A N 1
ATOM 1476 C CA . PRO A 1 186 ? 5.750 9.292 13.116 1.00 90.88 186 PRO A CA 1
ATOM 1477 C C . PRO A 1 186 ? 6.563 9.577 11.841 1.00 90.88 186 PRO A C 1
ATOM 1479 O O . PRO A 1 186 ? 6.775 10.720 11.461 1.00 90.88 186 PRO A O 1
ATOM 1482 N N . ILE A 1 187 ? 7.041 8.546 11.155 1.00 89.38 187 ILE A N 1
ATOM 1483 C CA . ILE A 1 187 ? 7.740 8.703 9.870 1.00 89.38 187 ILE A CA 1
ATOM 1484 C C . ILE A 1 187 ? 6.755 9.103 8.763 1.00 89.38 187 ILE A C 1
ATOM 1486 O O . ILE A 1 187 ? 7.085 9.901 7.881 1.00 89.38 187 ILE A O 1
ATOM 1490 N N . MET A 1 188 ? 5.539 8.565 8.826 1.00 89.94 188 MET A N 1
ATOM 1491 C CA . MET A 1 188 ? 4.426 8.911 7.951 1.00 89.94 188 MET A CA 1
ATOM 1492 C C . MET A 1 188 ? 3.423 9.783 8.705 1.00 89.94 188 MET A C 1
ATOM 1494 O O . MET A 1 188 ? 3.006 9.441 9.814 1.00 89.94 188 MET A O 1
ATOM 1498 N N . ASN A 1 189 ? 2.997 10.889 8.105 1.00 88.56 189 ASN A N 1
ATOM 1499 C CA . ASN A 1 189 ? 1.973 11.742 8.711 1.00 88.56 189 ASN A CA 1
ATOM 1500 C C . ASN A 1 189 ? 0.607 11.025 8.756 1.00 88.56 189 ASN A C 1
ATOM 1502 O O . ASN A 1 189 ? 0.406 9.970 8.140 1.00 88.56 189 ASN A O 1
ATOM 1506 N N . VAL A 1 190 ? -0.364 11.586 9.478 1.00 87.25 190 VAL A N 1
ATOM 1507 C CA . VAL A 1 190 ? -1.695 10.972 9.653 1.00 87.25 190 VAL A CA 1
ATOM 1508 C C . VAL A 1 190 ? -2.377 10.672 8.321 1.00 87.25 190 VAL A C 1
ATOM 1510 O O . VAL A 1 190 ? -3.085 9.674 8.174 1.00 87.25 190 VAL A O 1
ATOM 1513 N N . HIS A 1 191 ? -2.100 11.489 7.315 1.00 87.44 191 HIS A N 1
ATOM 1514 C CA . HIS A 1 191 ? -2.689 11.402 5.998 1.00 87.44 191 HIS A CA 1
ATOM 1515 C C . HIS A 1 191 ? -2.157 10.232 5.163 1.00 87.44 191 HIS A C 1
ATOM 1517 O O . HIS A 1 191 ? -2.926 9.506 4.527 1.00 87.44 191 HIS A O 1
ATOM 1523 N N . GLU A 1 192 ? -0.846 10.022 5.195 1.00 89.19 192 GLU A N 1
ATOM 1524 C CA . GLU A 1 192 ? -0.158 8.882 4.595 1.00 89.19 192 GLU A CA 1
ATOM 1525 C C . GLU A 1 192 ? -0.523 7.579 5.327 1.00 89.19 192 GLU A C 1
ATOM 1527 O O . GLU A 1 192 ? -0.776 6.544 4.697 1.00 89.19 192 GLU A O 1
ATOM 1532 N N . ARG A 1 193 ? -0.619 7.629 6.663 1.00 92.25 193 ARG A N 1
ATOM 1533 C CA . ARG A 1 193 ? -1.037 6.490 7.499 1.00 92.25 193 ARG A CA 1
ATOM 1534 C C . ARG A 1 193 ? -2.481 6.080 7.220 1.00 92.25 193 ARG A C 1
ATOM 1536 O O . ARG A 1 193 ? -2.757 4.889 7.108 1.00 92.25 193 ARG A O 1
ATOM 1543 N N . THR A 1 194 ? -3.368 7.051 7.002 1.00 90.75 194 THR A N 1
ATOM 1544 C CA . THR A 1 194 ? -4.767 6.831 6.597 1.00 90.75 194 THR A CA 1
ATOM 1545 C C . THR A 1 194 ? -4.843 5.965 5.340 1.00 90.75 194 THR A C 1
ATOM 1547 O O . THR A 1 194 ? -5.467 4.904 5.366 1.00 90.75 194 THR A O 1
ATOM 1550 N N . LEU A 1 195 ? -4.163 6.350 4.253 1.00 90.50 195 LEU A N 1
ATOM 1551 C CA . LEU A 1 195 ? -4.174 5.544 3.025 1.00 90.50 195 LEU A CA 1
ATOM 1552 C C . LEU A 1 195 ? -3.531 4.167 3.217 1.00 90.50 195 LEU A C 1
ATOM 1554 O O . LEU A 1 195 ? -4.018 3.177 2.670 1.00 90.50 195 LEU A O 1
ATOM 1558 N N . SER A 1 196 ? -2.455 4.098 4.002 1.00 92.56 196 SER A N 1
ATOM 1559 C CA . SER A 1 196 ? -1.740 2.846 4.266 1.00 92.56 196 SER A CA 1
ATOM 1560 C C . SER A 1 196 ? -2.629 1.815 4.961 1.00 92.56 196 SER A C 1
ATOM 1562 O O . SER A 1 196 ? -2.620 0.639 4.597 1.00 92.56 196 SER A O 1
ATOM 1564 N N . VAL A 1 197 ? -3.430 2.263 5.929 1.00 92.25 197 VAL A N 1
ATOM 1565 C CA . VAL A 1 197 ? -4.377 1.413 6.652 1.00 92.25 197 VAL A CA 1
ATOM 1566 C C . VAL A 1 197 ? -5.586 1.060 5.782 1.00 92.25 197 VAL A C 1
ATOM 1568 O O . VAL A 1 197 ? -5.952 -0.112 5.721 1.00 92.25 197 VAL A O 1
ATOM 1571 N N . LEU A 1 198 ? -6.166 2.020 5.050 1.00 90.50 198 LEU A N 1
ATOM 1572 C CA . LEU A 1 198 ? -7.320 1.779 4.167 1.00 90.50 198 LEU A CA 1
ATOM 1573 C C . LEU A 1 198 ? -7.023 0.817 3.003 1.00 90.50 198 LEU A C 1
ATOM 1575 O O . LEU A 1 198 ? -7.927 0.158 2.489 1.00 90.50 198 LEU A O 1
ATOM 1579 N N . ALA A 1 199 ? -5.764 0.720 2.572 1.00 91.38 199 ALA A N 1
ATOM 1580 C CA . ALA A 1 199 ? -5.349 -0.236 1.546 1.00 91.38 199 ALA A CA 1
ATOM 1581 C C . ALA A 1 199 ? -5.410 -1.699 2.027 1.00 91.38 199 ALA A C 1
ATOM 1583 O O . ALA A 1 199 ? -5.424 -2.620 1.203 1.00 91.38 199 ALA A O 1
ATOM 1584 N N . CYS A 1 200 ? -5.432 -1.932 3.342 1.00 90.19 200 CYS A N 1
ATOM 1585 C CA . CYS A 1 200 ? -5.516 -3.267 3.915 1.00 90.19 200 CYS A CA 1
ATOM 1586 C C . CYS A 1 200 ? -6.883 -3.908 3.611 1.00 90.19 200 CYS A C 1
ATOM 1588 O O . CYS A 1 200 ? -7.929 -3.274 3.682 1.00 90.19 200 CYS A O 1
ATOM 1590 N N . ARG A 1 201 ? -6.869 -5.200 3.271 1.00 83.12 201 ARG A N 1
ATOM 1591 C CA . ARG A 1 201 ? -8.041 -6.014 2.912 1.00 83.12 201 ARG A CA 1
ATOM 1592 C C . ARG A 1 201 ? -9.045 -6.164 4.037 1.00 83.12 201 ARG A C 1
ATOM 1594 O O . ARG A 1 201 ? -10.227 -6.363 3.774 1.00 83.12 201 ARG A O 1
ATOM 1601 N N . VAL A 1 202 ? -8.571 -6.143 5.274 1.00 72.69 202 VAL A N 1
ATOM 1602 C CA . VAL A 1 202 ? -9.466 -6.209 6.419 1.00 72.69 202 VAL A CA 1
ATOM 1603 C C . VAL A 1 202 ? -10.322 -4.943 6.354 1.00 72.69 202 VAL A C 1
ATOM 1605 O O . VAL A 1 202 ? -9.759 -3.858 6.344 1.00 72.69 202 VAL A O 1
ATOM 1608 N N . SER A 1 203 ? -11.642 -5.069 6.177 1.00 53.81 203 SER A N 1
ATOM 1609 C CA . SER A 1 203 ? -12.546 -3.923 6.005 1.00 53.81 203 SER A CA 1
ATOM 1610 C C . SER A 1 203 ? -12.403 -2.970 7.187 1.00 53.81 203 SER A C 1
ATOM 1612 O O . SER A 1 203 ? -12.819 -3.308 8.295 1.00 53.81 203 SER A O 1
ATOM 1614 N N . ILE A 1 204 ? -11.782 -1.817 6.943 1.00 57.44 204 ILE A N 1
ATOM 1615 C CA . ILE A 1 204 ? -11.451 -0.833 7.971 1.00 57.44 204 ILE A CA 1
ATOM 1616 C C . ILE A 1 204 ? -12.212 0.463 7.708 1.00 57.44 204 ILE A C 1
ATOM 1618 O O . ILE A 1 204 ? -12.188 0.982 6.589 1.00 57.44 204 ILE A O 1
ATOM 1622 N N . TRP A 1 205 ? -12.847 0.992 8.752 1.00 53.81 205 TRP A N 1
ATOM 1623 C CA . TRP A 1 205 ? -13.299 2.383 8.822 1.00 53.81 205 TRP A CA 1
ATOM 1624 C C . TRP A 1 205 ? -12.358 3.197 9.718 1.00 53.81 205 TRP A C 1
ATOM 1626 O O . TRP A 1 205 ? -11.793 2.657 10.669 1.00 53.81 205 TRP A O 1
ATOM 1636 N N . LEU A 1 206 ? -12.153 4.475 9.399 1.00 51.34 206 LEU A N 1
ATOM 1637 C CA . LEU A 1 206 ? -11.249 5.360 10.139 1.00 51.34 206 LEU A CA 1
ATOM 1638 C C . LEU A 1 206 ? -12.043 6.455 10.850 1.00 51.34 206 LEU A C 1
ATOM 1640 O O . LEU A 1 206 ? -12.833 7.144 10.212 1.00 51.34 206 LEU A O 1
ATOM 1644 N N . GLU A 1 207 ? -11.756 6.661 12.132 1.00 44.38 207 GLU A N 1
ATOM 1645 C CA . GLU A 1 207 ? -12.132 7.868 12.873 1.00 44.38 207 GLU A CA 1
ATOM 1646 C C . GLU A 1 207 ? -10.863 8.491 13.472 1.00 44.38 207 GLU A C 1
ATOM 1648 O O . GLU A 1 207 ? -10.037 7.799 14.076 1.00 44.38 207 GLU A O 1
ATOM 1653 N N . SER A 1 208 ? -10.678 9.797 13.272 1.00 40.28 208 SER A N 1
ATOM 1654 C CA . SER A 1 208 ? -9.624 10.578 13.929 1.00 40.28 208 SER A CA 1
ATOM 1655 C C . SER A 1 208 ? -10.209 11.245 15.171 1.00 40.28 208 SER A C 1
ATOM 1657 O O . SER A 1 208 ? -11.182 11.986 15.058 1.00 40.28 208 SER A O 1
ATOM 1659 N N . PHE A 1 209 ? -9.607 11.015 16.339 1.00 40.38 209 PHE A N 1
ATOM 1660 C CA . PHE A 1 209 ? -10.033 11.621 17.603 1.00 40.38 209 PHE A CA 1
ATOM 1661 C C . PHE A 1 209 ? -8.958 12.538 18.172 1.00 40.38 209 PHE A C 1
ATOM 1663 O O . PHE A 1 209 ? -7.782 12.175 18.217 1.00 40.38 209 PHE A O 1
ATOM 1670 N N . SER A 1 210 ? -9.383 13.719 18.626 1.00 32.09 210 SER A N 1
ATOM 1671 C CA . SER A 1 210 ? -8.584 14.590 19.487 1.00 32.09 210 SER A CA 1
ATOM 1672 C C . SER A 1 210 ? -8.898 14.220 20.925 1.00 32.09 210 SER A C 1
ATOM 1674 O O . SER A 1 210 ? -10.069 14.169 21.300 1.00 32.09 210 SER A O 1
ATOM 1676 N N . SER A 1 211 ? -7.870 13.972 21.726 1.00 36.12 211 SER A N 1
ATOM 1677 C CA . SER A 1 211 ? -8.017 13.969 23.179 1.00 36.12 211 SER A CA 1
ATOM 1678 C C . SER A 1 211 ? -8.386 15.396 23.609 1.00 36.12 211 SER A C 1
ATOM 1680 O O . SER A 1 211 ? -7.709 16.337 23.190 1.00 36.12 211 SER A O 1
ATOM 1682 N N . ASN A 1 212 ? -9.485 15.556 24.354 1.00 33.03 212 ASN A N 1
ATOM 1683 C CA . ASN A 1 212 ? -9.795 16.796 25.080 1.00 33.03 212 ASN A CA 1
ATOM 1684 C C . ASN A 1 212 ? -8.856 16.966 26.275 1.00 33.03 212 ASN A C 1
ATOM 1686 O O . ASN A 1 212 ? -8.493 15.925 26.871 1.00 33.03 212 ASN A O 1
#

Organism: NCBI:txid1970185

Secondary structure (DSSP, 8-state):
-GGGBTT-----SS--SS--HHHHHHTT-S-EEEES---B-TTS-BTTHHHHHTT-EEEEPPPTT--HHHHHHHHHH--SGGG-------THHHHHTTTT--TT---TT-SS------HHHHHHH---PPPPTT-EEEEEEE--TT--HHHHHHHHHHHTTSSSEEEEEEEPPHHHHHHHH-TT--SS-HHHHHHHHHTBSS-EEEE-----

Foldseek 3Di:
DQCQFQPDDDDDPPDDPQDDPVSCVVVVHQADEDEPDQAADPVRHHSCVRRVVVVRYYYDYDDAFDDPLLLVVLVVVLDQCLQDPDPDPDCQLVPLQVVDDDPPDDDPRSDRGPPDDDPVLLVVLAPPDDDDPPEDEAEDEDACAPPDPVVSVVLVVVLVVDPHYAYEYEHEAQVVQCVVVPTNPPSDGSRRSSSSVSSGSNNYDYDYDDDD